Protein AF-A0A0F9DMR1-F1 (afdb_monomer)

Organism: NCBI:txid412755

Secondary structure (DSSP, 8-state):
-----HHHHHHHHHHH-PPPEEE-TTT--EEE-HHHHHHHHHHHHHHS-GGGHHHHHHHHHHHS-HHHHHHHHHIIIIIHHHHTHHHHHHTTS-HHHHHHHHHHHHHHHTT---HHHHHHHHPBPTTTSSBHHHHHHHHHHHHHHHHHHH-HHHHHHHHHTTS-SS-SSHHHHHHHHHHHHHHT----

Solvent-accessible surface area (backbone atoms only — not comparable to full-atom values): 10722 Å² total; per-residue (Å²): 129,85,80,74,54,71,68,56,52,50,52,53,52,51,73,64,64,64,81,46,80,35,55,40,76,51,79,68,45,80,40,75,33,60,64,62,40,51,50,54,43,48,52,52,58,67,68,52,53,79,90,49,41,70,60,49,52,55,49,47,65,74,76,48,58,70,68,57,53,54,46,50,55,46,34,70,74,38,44,52,62,57,64,51,43,46,60,63,52,43,69,78,48,54,74,70,54,40,50,50,51,51,50,43,54,50,34,60,56,71,65,56,90,45,74,62,52,55,54,50,53,67,36,61,29,91,88,76,71,41,39,35,55,62,51,50,19,50,48,30,44,50,53,48,51,51,50,31,57,77,31,29,66,49,36,16,50,37,39,74,73,66,76,38,95,70,70,86,40,72,64,14,49,55,44,28,58,54,51,28,62,76,72,70,50,84,84,132

Radius of gyration: 20.2 Å; Cα contacts (8 Å, |Δi|>4): 162; chains: 1; bounding box: 48×57×49 Å

Sequence (188 aa):
MPVQSPYNELMDMYFSVELEDTVDPATGERVLDWDSFFAQREAITSAIPADDKGRWDTFLLRNTASMMQVYKETSETYFRKYNGLWDKSLEAYSAEEQQLINEYLYLERTGQQLDRQIIIKETVSERDGNKLISSFRSSVAVERKALRYANPHLDAWLFYWGKTSTFVSLTGEETYRNLAKQTGRIID

Foldseek 3Di:
DPDPDVVVVLVVQLVPQDFDWAAQLQPRDIDTPPVVSVVSNVVSLVPDDPVCNVVVVVVCVVPPDPVVVVVSVLCVVAVVVLSCVLVVLLVVADPVLSVLSVVLRVCSGVVPPDVSNVVQQQDAGPPPRHRSSNSSSVSSVVVSLVVQVVDLLNQLVCVVVVVDDDHSDPSNVVNNVVVCVVVVNDDD

Mean predicted aligned error: 6.33 Å

pLDDT: mean 88.64, std 7.93, range [43.47, 96.56]

Structure (mmCIF, N/CA/C/O backbone):
data_AF-A0A0F9DMR1-F1
#
_entry.id   AF-A0A0F9DMR1-F1
#
loop_
_atom_site.group_PDB
_atom_site.id
_atom_site.type_symbol
_atom_site.label_atom_id
_atom_site.label_alt_id
_atom_site.label_comp_id
_atom_site.label_asym_id
_atom_site.label_entity_id
_atom_site.label_seq_id
_atom_site.pdbx_PDB_ins_code
_atom_site.Cartn_x
_atom_site.Cartn_y
_atom_site.Cartn_z
_atom_site.occupancy
_atom_site.B_iso_or_equiv
_atom_site.auth_seq_id
_atom_site.auth_comp_id
_atom_site.auth_asym_id
_atom_site.auth_atom_id
_atom_site.pdbx_PDB_model_num
ATOM 1 N N . MET A 1 1 ? 17.633 -37.540 -14.451 1.00 43.47 1 MET A N 1
ATOM 2 C CA . MET A 1 1 ? 17.022 -36.225 -14.738 1.00 43.47 1 MET A CA 1
ATOM 3 C C . MET A 1 1 ? 18.158 -35.260 -15.037 1.00 43.47 1 MET A C 1
ATOM 5 O O . MET A 1 1 ? 19.149 -35.346 -14.318 1.00 43.47 1 MET A O 1
ATOM 9 N N . PRO A 1 2 ? 18.106 -34.443 -16.102 1.00 49.00 2 PRO A N 1
ATOM 10 C CA . PRO A 1 2 ? 19.145 -33.446 -16.326 1.00 49.00 2 PRO A CA 1
ATOM 11 C C . PRO A 1 2 ? 19.096 -32.443 -15.171 1.00 49.00 2 PRO A C 1
ATOM 13 O O . PRO A 1 2 ? 18.025 -31.943 -14.838 1.00 49.00 2 PRO A O 1
ATOM 16 N N . VAL A 1 3 ? 20.237 -32.211 -14.526 1.00 53.72 3 VAL A N 1
ATOM 17 C CA . VAL A 1 3 ? 20.371 -31.201 -13.472 1.00 53.72 3 VAL A CA 1
ATOM 18 C C . VAL A 1 3 ? 20.181 -29.847 -14.153 1.00 53.72 3 VAL A C 1
ATOM 20 O O . VAL A 1 3 ? 21.014 -29.458 -14.974 1.00 53.72 3 VAL A O 1
ATOM 23 N N . GLN A 1 4 ? 19.059 -29.167 -13.897 1.00 63.28 4 GLN A N 1
ATOM 24 C CA . GLN A 1 4 ? 18.895 -27.784 -14.337 1.00 63.28 4 GLN A CA 1
ATOM 25 C C . GLN A 1 4 ? 20.033 -26.964 -13.720 1.00 63.28 4 GLN A C 1
ATOM 27 O O . GLN A 1 4 ? 20.360 -27.113 -12.545 1.00 63.28 4 GLN A O 1
ATOM 32 N N . SER A 1 5 ? 20.691 -26.139 -14.537 1.00 78.00 5 SER A N 1
ATOM 33 C CA . SER A 1 5 ? 21.662 -25.173 -14.021 1.00 78.00 5 SER A CA 1
ATOM 34 C C . SER A 1 5 ? 20.954 -24.280 -12.990 1.00 78.00 5 SER A C 1
ATOM 36 O O . SER A 1 5 ? 19.849 -23.828 -13.300 1.00 78.00 5 SER A O 1
ATOM 38 N N . PRO A 1 6 ? 21.568 -23.972 -11.829 1.00 79.62 6 PRO A N 1
ATOM 39 C CA . PRO A 1 6 ? 20.972 -23.100 -10.807 1.00 79.62 6 PRO A CA 1
ATOM 40 C C . PRO A 1 6 ? 20.452 -21.765 -11.362 1.00 79.62 6 PRO A C 1
ATOM 42 O O . PRO A 1 6 ? 19.466 -21.215 -10.889 1.00 79.62 6 PRO A O 1
ATOM 45 N N . TYR A 1 7 ? 21.082 -21.267 -12.427 1.00 84.06 7 TYR A N 1
ATOM 46 C CA . TYR A 1 7 ? 20.645 -20.074 -13.143 1.00 84.06 7 TYR A CA 1
ATOM 47 C C . TYR A 1 7 ? 19.264 -20.232 -13.807 1.00 84.06 7 TYR A C 1
ATOM 49 O O . TYR A 1 7 ? 18.438 -19.326 -13.729 1.00 84.06 7 TYR A O 1
ATOM 57 N N . ASN A 1 8 ? 18.995 -21.380 -14.437 1.00 84.06 8 ASN A N 1
ATOM 58 C CA . ASN A 1 8 ? 17.702 -21.653 -15.072 1.00 84.06 8 ASN A CA 1
ATOM 59 C C . ASN A 1 8 ? 16.599 -21.850 -14.024 1.00 84.06 8 ASN A C 1
ATOM 61 O O . ASN A 1 8 ? 15.478 -21.413 -14.240 1.00 84.06 8 ASN A O 1
ATOM 65 N N . GLU A 1 9 ? 16.926 -22.451 -12.879 1.00 85.94 9 GLU A N 1
ATOM 66 C CA . GLU A 1 9 ? 15.981 -22.593 -11.767 1.00 85.94 9 GLU A CA 1
ATOM 67 C C . GLU A 1 9 ? 15.551 -21.219 -11.229 1.00 85.94 9 GLU A C 1
ATOM 69 O O . GLU A 1 9 ? 14.362 -20.960 -11.074 1.00 85.94 9 GLU A O 1
ATOM 74 N N . LEU A 1 10 ? 16.492 -20.283 -11.055 1.00 87.94 10 LEU A N 1
ATOM 75 C CA . LEU A 1 10 ? 16.172 -18.912 -10.637 1.00 87.94 10 LEU A CA 1
ATOM 76 C C . LEU A 1 10 ? 15.351 -18.142 -11.689 1.00 87.94 10 LEU A C 1
ATOM 78 O O . LEU A 1 10 ? 14.507 -1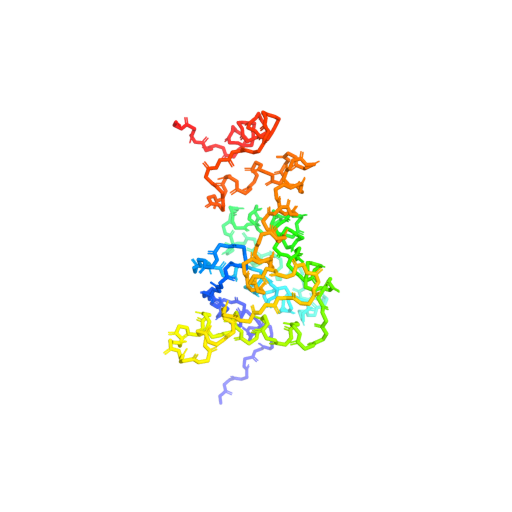7.321 -11.325 1.00 87.94 10 LEU A O 1
ATOM 82 N N . MET A 1 11 ? 15.557 -18.411 -12.984 1.00 87.44 11 MET A N 1
ATOM 83 C CA . MET A 1 11 ? 14.702 -17.872 -14.052 1.00 87.44 11 MET A CA 1
ATOM 84 C C . MET A 1 11 ? 13.269 -18.384 -13.941 1.00 87.44 11 MET A C 1
ATOM 86 O O . MET A 1 11 ? 12.333 -17.583 -13.962 1.00 87.44 11 MET A O 1
ATOM 90 N N . ASP A 1 12 ? 13.107 -19.698 -13.798 1.00 88.06 12 ASP A N 1
ATOM 91 C CA . ASP A 1 12 ? 11.800 -20.336 -13.673 1.00 88.06 12 ASP A CA 1
ATOM 92 C C . ASP A 1 12 ? 11.079 -19.815 -12.420 1.00 88.06 12 ASP A C 1
ATOM 94 O O . ASP A 1 12 ? 9.921 -19.399 -12.498 1.00 88.06 12 ASP A O 1
ATOM 98 N N . MET A 1 13 ? 11.783 -19.711 -11.287 1.00 90.31 13 MET A N 1
ATOM 99 C CA . MET A 1 13 ? 11.252 -19.121 -10.055 1.00 90.31 13 MET A CA 1
ATOM 100 C C . MET A 1 13 ? 10.779 -17.678 -10.261 1.00 90.31 13 MET A C 1
ATOM 102 O O . MET A 1 13 ? 9.698 -17.325 -9.798 1.00 90.31 13 MET A O 1
ATOM 106 N N . TYR A 1 14 ? 11.542 -16.842 -10.974 1.00 90.06 14 TYR A N 1
ATOM 107 C CA . TYR A 1 14 ? 11.197 -15.430 -11.183 1.00 90.06 14 TYR A CA 1
ATOM 108 C C . TYR A 1 14 ? 9.867 -15.244 -11.925 1.00 90.06 14 TYR A C 1
ATOM 110 O O . TYR A 1 14 ? 9.070 -14.371 -11.566 1.00 90.06 14 TYR A O 1
ATOM 118 N N . PHE A 1 15 ? 9.617 -16.061 -12.951 1.00 87.62 15 PHE A N 1
ATOM 119 C CA . PHE A 1 15 ? 8.367 -16.014 -13.716 1.00 87.62 15 PHE A CA 1
ATOM 120 C C . PHE A 1 15 ? 7.222 -16.786 -13.066 1.00 87.62 15 PHE A C 1
ATOM 122 O O . PHE A 1 15 ? 6.071 -16.509 -13.391 1.00 87.62 15 PHE A O 1
ATOM 129 N N . SER A 1 16 ? 7.529 -17.682 -12.128 1.00 91.88 16 SER A N 1
ATOM 130 C CA . SER A 1 16 ? 6.532 -18.399 -11.330 1.00 91.88 16 SER A CA 1
ATOM 131 C C . SER A 1 16 ? 5.988 -17.577 -10.160 1.00 91.88 16 SER A C 1
ATOM 133 O O . SER A 1 16 ? 5.034 -18.007 -9.524 1.00 91.88 16 SER A O 1
ATOM 135 N N . VAL A 1 17 ? 6.569 -16.408 -9.851 1.00 91.69 17 VAL A N 1
ATOM 136 C CA . VAL A 1 17 ? 5.990 -15.493 -8.856 1.00 91.69 17 VAL A CA 1
ATOM 137 C C . VAL A 1 17 ? 4.655 -14.975 -9.383 1.00 91.69 17 VAL A C 1
ATOM 139 O O . VAL A 1 17 ? 4.621 -14.217 -10.360 1.00 91.69 17 VAL A O 1
ATOM 142 N N . GLU A 1 18 ? 3.578 -15.369 -8.712 1.00 90.38 18 GLU A N 1
ATOM 143 C CA . GLU A 1 18 ? 2.218 -14.931 -9.001 1.00 90.38 18 GLU A CA 1
ATOM 144 C C . GLU A 1 18 ? 1.868 -13.671 -8.205 1.00 90.38 18 GLU A C 1
ATOM 146 O O . GLU A 1 18 ? 2.401 -13.403 -7.128 1.00 90.38 18 GLU A O 1
ATOM 151 N N . LEU A 1 19 ? 0.989 -12.855 -8.782 1.00 89.19 19 LEU A N 1
ATOM 152 C CA . LEU A 1 19 ? 0.448 -11.684 -8.113 1.00 89.19 19 LEU A CA 1
ATOM 153 C C . LEU A 1 19 ? -0.772 -12.117 -7.299 1.00 89.19 19 LEU A C 1
ATOM 155 O O . LEU A 1 19 ? -1.760 -12.575 -7.870 1.00 89.19 19 LEU A O 1
ATOM 159 N N . GLU A 1 20 ? -0.686 -11.974 -5.982 1.00 90.50 20 GLU A N 1
ATOM 160 C CA . GLU A 1 20 ? -1.733 -12.391 -5.048 1.00 90.50 20 GLU A CA 1
ATOM 161 C C . GLU A 1 20 ? -2.637 -11.220 -4.640 1.00 90.50 20 GLU A C 1
ATOM 163 O O . GLU A 1 20 ? -2.281 -10.050 -4.794 1.00 90.50 20 GLU A O 1
ATOM 168 N N . ASP A 1 21 ? -3.805 -11.536 -4.083 1.00 88.88 21 ASP A N 1
ATOM 169 C CA . ASP A 1 21 ? -4.682 -10.551 -3.454 1.00 88.88 21 ASP A CA 1
ATOM 170 C C . ASP A 1 21 ? -4.252 -10.277 -2.004 1.00 88.88 21 ASP A C 1
ATOM 172 O O . ASP A 1 21 ? -3.925 -11.179 -1.230 1.00 88.88 21 ASP A O 1
ATOM 176 N N . THR A 1 22 ? -4.368 -9.021 -1.593 1.00 89.12 22 THR A N 1
ATOM 177 C CA . THR A 1 22 ? -4.269 -8.570 -0.205 1.00 89.12 22 THR A CA 1
ATOM 178 C C . THR A 1 22 ? -5.429 -7.633 0.131 1.00 89.12 22 THR A C 1
ATOM 180 O O . THR A 1 22 ? -6.308 -7.386 -0.696 1.00 89.12 22 THR A O 1
ATOM 183 N N . VAL A 1 23 ? -5.470 -7.135 1.364 1.00 86.81 23 VAL A N 1
ATOM 184 C CA . VAL A 1 23 ? -6.486 -6.187 1.833 1.00 86.81 23 VAL A CA 1
ATOM 185 C C . VAL A 1 23 ? -5.825 -4.856 2.134 1.00 86.81 23 VAL A C 1
ATOM 187 O O . VAL A 1 23 ? -4.846 -4.797 2.876 1.00 86.81 23 VAL A O 1
ATOM 190 N N . ASP A 1 24 ? -6.373 -3.782 1.573 1.00 87.56 24 ASP A N 1
ATOM 191 C CA . ASP A 1 24 ? -5.932 -2.434 1.895 1.00 87.56 24 ASP A CA 1
ATOM 192 C C . ASP A 1 24 ? -6.323 -2.094 3.350 1.00 87.56 24 ASP A C 1
ATOM 194 O O . ASP A 1 24 ? -7.513 -2.082 3.677 1.00 87.56 24 ASP A O 1
ATOM 198 N N . PRO A 1 25 ? -5.363 -1.783 4.239 1.00 83.62 25 PRO A N 1
ATOM 199 C CA . PRO A 1 25 ? -5.646 -1.544 5.652 1.00 83.62 25 PRO A CA 1
ATOM 200 C C . PRO A 1 25 ? -6.434 -0.255 5.918 1.00 83.62 25 PRO A C 1
ATOM 202 O O . PRO A 1 25 ? -6.964 -0.102 7.012 1.00 83.62 25 PRO A O 1
ATOM 205 N N . ALA A 1 26 ? -6.523 0.677 4.963 1.00 84.75 26 ALA A N 1
ATOM 206 C CA . ALA A 1 26 ? -7.304 1.904 5.091 1.00 84.75 26 ALA A CA 1
ATOM 207 C C . ALA A 1 26 ? -8.764 1.711 4.652 1.00 84.75 26 ALA A C 1
ATOM 209 O O . ALA A 1 26 ? -9.672 2.207 5.321 1.00 84.75 26 ALA A O 1
ATOM 210 N N . THR A 1 27 ? -9.004 1.010 3.538 1.00 83.88 27 THR A N 1
ATOM 211 C CA . THR A 1 27 ? -10.355 0.863 2.956 1.00 83.88 27 THR A CA 1
ATOM 212 C C . THR A 1 27 ? -11.014 -0.479 3.277 1.00 83.88 27 THR A C 1
ATOM 214 O O . THR A 1 27 ? -12.241 -0.564 3.331 1.00 83.88 27 THR A O 1
ATOM 217 N N . GLY A 1 28 ? -10.226 -1.520 3.547 1.00 82.62 28 GLY A N 1
ATOM 218 C CA . GLY A 1 28 ? -10.691 -2.904 3.654 1.00 82.62 28 GLY A CA 1
ATOM 219 C C . GLY A 1 28 ? -10.981 -3.563 2.301 1.00 82.62 28 GLY A C 1
ATOM 220 O O . GLY A 1 28 ? -11.533 -4.660 2.264 1.00 82.62 28 GLY A O 1
ATOM 221 N N . GLU A 1 29 ? -10.652 -2.907 1.187 1.00 86.94 29 GLU A N 1
ATOM 222 C CA . GLU A 1 29 ? -10.871 -3.448 -0.154 1.00 86.94 29 GLU A CA 1
ATOM 223 C C . GLU A 1 29 ? -9.796 -4.471 -0.523 1.00 86.94 29 GLU A C 1
ATOM 225 O O . GLU A 1 29 ? -8.640 -4.364 -0.106 1.00 86.94 29 GLU A O 1
ATOM 230 N N . ARG A 1 30 ? -10.171 -5.456 -1.347 1.00 86.19 30 ARG A N 1
ATOM 231 C CA . ARG A 1 30 ? -9.204 -6.383 -1.936 1.00 86.19 30 ARG A CA 1
ATOM 232 C C . ARG A 1 30 ? -8.438 -5.693 -3.053 1.00 86.19 30 ARG A C 1
ATOM 234 O O . ARG A 1 30 ? -9.039 -5.129 -3.965 1.00 86.19 30 ARG A O 1
ATOM 241 N N . VAL A 1 31 ? -7.118 -5.765 -2.979 1.00 88.00 31 VAL A N 1
ATOM 242 C CA . VAL A 1 31 ? -6.196 -5.160 -3.941 1.00 88.00 31 VAL A CA 1
ATOM 243 C C . VAL A 1 31 ? -5.079 -6.141 -4.266 1.00 88.00 31 VAL A C 1
ATOM 245 O O . VAL A 1 31 ? -4.754 -7.002 -3.459 1.00 88.00 31 VAL A O 1
ATOM 248 N N . LEU A 1 32 ? -4.459 -5.992 -5.432 1.00 88.81 32 LEU A N 1
ATOM 249 C CA . LEU A 1 32 ? -3.313 -6.815 -5.817 1.00 88.81 32 LEU A CA 1
ATOM 250 C C . LEU A 1 32 ? -2.070 -6.445 -4.987 1.00 88.81 32 LEU A C 1
ATOM 252 O O . LEU A 1 32 ? -1.699 -5.265 -4.916 1.00 88.81 32 LEU A O 1
ATOM 256 N N . ASP A 1 33 ? -1.407 -7.446 -4.406 1.00 87.88 33 ASP A N 1
ATOM 257 C CA . ASP A 1 33 ? -0.201 -7.307 -3.585 1.00 87.88 33 ASP A CA 1
ATOM 258 C C . ASP A 1 33 ? 1.062 -7.184 -4.440 1.00 87.88 33 ASP A C 1
ATOM 260 O O . ASP A 1 33 ? 1.908 -8.076 -4.562 1.00 87.88 33 ASP A O 1
ATOM 264 N N . TRP A 1 34 ? 1.189 -6.015 -5.052 1.00 86.06 34 TRP A N 1
ATOM 265 C CA . TRP A 1 34 ? 2.364 -5.674 -5.835 1.00 86.06 34 TRP A CA 1
ATOM 266 C C . TRP A 1 34 ? 3.642 -5.591 -4.995 1.00 86.06 34 TRP A C 1
ATOM 268 O O . TRP A 1 34 ? 4.725 -5.826 -5.531 1.00 86.06 34 TRP A O 1
ATOM 278 N N . ASP A 1 35 ? 3.543 -5.265 -3.705 1.00 84.44 35 ASP A N 1
ATOM 279 C CA . ASP A 1 35 ? 4.721 -5.106 -2.856 1.00 84.44 35 ASP A CA 1
ATOM 280 C C . ASP A 1 35 ? 5.380 -6.463 -2.600 1.00 84.44 35 ASP A C 1
ATOM 282 O O . ASP A 1 35 ? 6.576 -6.611 -2.875 1.00 84.44 35 ASP A O 1
ATOM 286 N N . SER A 1 36 ? 4.603 -7.471 -2.189 1.00 87.25 36 SER A N 1
ATOM 287 C CA . SER A 1 36 ? 5.094 -8.846 -2.030 1.00 87.25 36 SER A CA 1
ATOM 288 C C . SER A 1 36 ? 5.589 -9.427 -3.354 1.00 87.25 36 SER A C 1
ATOM 290 O O . SER A 1 36 ? 6.675 -10.009 -3.402 1.00 87.25 36 SER A O 1
ATOM 292 N N . PHE A 1 37 ? 4.852 -9.210 -4.447 1.00 90.06 37 PHE A N 1
ATOM 293 C CA . PHE A 1 37 ? 5.242 -9.667 -5.782 1.00 90.06 37 PHE A CA 1
ATOM 294 C C . PHE A 1 37 ? 6.632 -9.155 -6.193 1.00 90.06 37 PHE A C 1
ATOM 296 O O . PHE A 1 37 ? 7.500 -9.931 -6.609 1.00 90.06 37 PHE A O 1
ATOM 303 N N . PHE A 1 38 ? 6.886 -7.849 -6.051 1.00 87.81 38 PHE A N 1
ATOM 304 C CA . PHE A 1 38 ? 8.194 -7.289 -6.392 1.00 87.81 38 PHE A CA 1
ATOM 305 C C . PHE A 1 38 ? 9.276 -7.658 -5.377 1.00 87.81 38 PHE A C 1
ATOM 307 O O . PHE A 1 38 ? 10.411 -7.883 -5.793 1.00 87.81 38 PHE A O 1
ATOM 314 N N . ALA A 1 39 ? 8.951 -7.765 -4.086 1.00 88.38 39 ALA A N 1
ATOM 315 C CA . ALA A 1 39 ? 9.907 -8.182 -3.062 1.00 88.38 39 ALA A CA 1
ATOM 316 C C . ALA A 1 39 ? 10.432 -9.608 -3.311 1.00 88.38 39 ALA A C 1
ATOM 318 O O . ALA A 1 39 ? 11.640 -9.838 -3.260 1.00 88.38 39 ALA A O 1
ATOM 319 N N . GLN A 1 40 ? 9.557 -10.556 -3.669 1.00 91.00 40 GLN A N 1
ATOM 320 C CA . GLN A 1 40 ? 9.960 -11.926 -4.011 1.00 91.00 40 GLN A CA 1
ATOM 321 C C . GLN A 1 40 ? 10.878 -11.957 -5.242 1.00 91.00 40 GLN A C 1
ATOM 323 O O . GLN A 1 40 ? 11.938 -12.586 -5.232 1.00 91.00 40 GLN A O 1
ATOM 328 N N . ARG A 1 41 ? 10.526 -11.209 -6.293 1.00 91.00 41 ARG A N 1
ATOM 329 C CA . ARG A 1 41 ? 11.348 -11.084 -7.509 1.00 91.00 41 ARG A CA 1
ATOM 330 C C . ARG A 1 41 ? 12.702 -10.422 -7.258 1.00 91.00 41 ARG A C 1
ATOM 332 O O . ARG A 1 41 ? 13.698 -10.781 -7.893 1.00 91.00 41 ARG A O 1
ATOM 339 N N . GLU A 1 42 ? 12.754 -9.458 -6.346 1.00 90.31 42 GLU A N 1
ATOM 340 C CA . GLU A 1 42 ? 13.982 -8.788 -5.918 1.00 90.31 42 GLU A CA 1
ATOM 341 C C . GLU A 1 42 ? 14.889 -9.732 -5.118 1.00 90.31 42 GLU A C 1
ATOM 343 O O . GLU A 1 42 ? 16.096 -9.763 -5.363 1.00 90.31 42 GLU A O 1
ATOM 348 N N . ALA A 1 43 ? 14.320 -10.569 -4.245 1.00 90.38 43 ALA A N 1
ATOM 349 C CA . ALA A 1 43 ? 15.058 -11.603 -3.521 1.00 90.38 43 ALA A CA 1
ATOM 350 C C . ALA A 1 43 ? 15.688 -12.627 -4.482 1.00 90.38 43 ALA A C 1
ATOM 352 O O . ALA A 1 43 ? 16.883 -12.909 -4.380 1.00 90.38 43 ALA A O 1
ATOM 353 N N . ILE A 1 44 ? 14.928 -13.102 -5.478 1.00 91.50 44 ILE A N 1
ATOM 354 C CA . ILE A 1 44 ? 15.437 -13.998 -6.533 1.00 91.50 44 ILE A CA 1
ATOM 355 C C . ILE A 1 44 ? 16.556 -13.315 -7.320 1.00 91.50 44 ILE A C 1
ATOM 357 O O . ILE A 1 44 ? 17.629 -13.884 -7.504 1.00 91.50 44 ILE A O 1
ATOM 361 N N . THR A 1 45 ? 16.339 -12.063 -7.732 1.00 89.69 45 THR A N 1
ATOM 362 C CA . THR A 1 45 ? 17.358 -11.283 -8.445 1.00 89.69 45 THR A CA 1
ATOM 363 C C . THR A 1 45 ? 18.624 -11.151 -7.603 1.00 89.69 45 THR A C 1
ATOM 365 O O . THR A 1 45 ? 19.722 -11.280 -8.134 1.00 89.69 45 THR A O 1
ATOM 368 N N . SER A 1 46 ? 18.502 -10.913 -6.299 1.00 89.75 46 SER A N 1
ATOM 369 C CA . SER A 1 46 ? 19.628 -10.757 -5.371 1.00 89.75 46 SER A CA 1
ATOM 370 C C . SER A 1 46 ? 20.407 -12.054 -5.146 1.00 89.75 46 SER A C 1
ATOM 372 O O . SER A 1 46 ? 21.606 -11.991 -4.896 1.00 89.75 46 SER A O 1
ATOM 374 N N . ALA A 1 47 ? 19.757 -13.209 -5.303 1.00 90.38 47 ALA A N 1
ATOM 375 C CA . ALA A 1 47 ? 20.391 -14.522 -5.223 1.00 90.38 47 ALA A CA 1
ATOM 376 C C . ALA A 1 47 ? 21.225 -14.886 -6.469 1.00 90.38 47 ALA A C 1
ATOM 378 O O . ALA A 1 47 ? 22.011 -15.831 -6.418 1.00 90.38 47 ALA A O 1
ATOM 379 N N . ILE A 1 48 ? 21.089 -14.145 -7.578 1.00 89.44 48 ILE A N 1
ATOM 380 C CA . ILE A 1 48 ? 21.888 -14.362 -8.793 1.00 89.44 48 ILE A CA 1
ATOM 381 C C . ILE A 1 48 ? 23.373 -14.065 -8.505 1.00 89.44 48 ILE A C 1
ATOM 383 O O . ILE A 1 48 ? 23.680 -12.953 -8.055 1.00 89.44 48 ILE A O 1
ATOM 387 N N . PRO A 1 49 ? 24.302 -14.996 -8.806 1.00 89.44 49 PRO A N 1
ATOM 388 C CA . PRO A 1 49 ? 25.739 -14.767 -8.663 1.00 89.44 49 PRO A CA 1
ATOM 389 C C . PRO A 1 49 ? 26.212 -13.528 -9.429 1.00 89.44 49 PRO A C 1
ATOM 391 O O . PRO A 1 49 ? 25.729 -13.247 -10.525 1.00 89.44 49 PRO A O 1
ATOM 394 N N . ALA A 1 50 ? 27.190 -12.803 -8.877 1.00 88.12 50 ALA A N 1
ATOM 395 C CA . ALA A 1 50 ? 27.705 -11.567 -9.476 1.00 88.12 50 ALA A CA 1
ATOM 396 C C . ALA A 1 50 ? 28.174 -11.760 -10.931 1.00 88.12 50 ALA A C 1
ATOM 398 O O . ALA A 1 50 ? 27.882 -10.920 -11.782 1.00 88.12 50 ALA A O 1
ATOM 399 N N . ASP A 1 51 ? 28.810 -12.896 -11.223 1.00 90.81 51 ASP A N 1
ATOM 400 C CA . ASP A 1 51 ? 29.318 -13.239 -12.557 1.00 90.81 51 ASP A CA 1
ATOM 401 C C . ASP A 1 51 ? 28.196 -13.410 -13.601 1.00 90.81 51 ASP A C 1
ATOM 403 O O . ASP A 1 51 ? 28.404 -13.161 -14.789 1.00 90.81 51 ASP A O 1
ATOM 407 N N . ASP A 1 52 ? 26.982 -13.759 -13.162 1.00 89.69 52 ASP A N 1
ATOM 408 C CA . ASP A 1 52 ? 25.814 -13.979 -14.023 1.00 89.69 52 ASP A CA 1
ATOM 409 C C . ASP A 1 52 ? 24.877 -12.758 -14.110 1.00 89.69 52 ASP A C 1
ATOM 411 O O . ASP A 1 52 ? 23.925 -12.758 -14.903 1.00 89.69 52 ASP A O 1
ATOM 415 N N . LYS A 1 53 ? 25.139 -11.683 -13.348 1.00 87.81 53 LYS A N 1
ATOM 416 C CA . LYS A 1 53 ? 24.279 -10.484 -13.296 1.00 87.81 53 LYS A CA 1
ATOM 417 C C . LYS A 1 53 ? 24.086 -9.822 -14.656 1.00 87.81 53 LYS A C 1
ATOM 419 O O . LYS A 1 53 ? 22.956 -9.537 -15.033 1.00 87.81 53 LYS A O 1
ATOM 424 N N . GLY A 1 54 ? 25.148 -9.658 -15.446 1.00 89.75 54 GLY A N 1
ATOM 425 C CA . GLY A 1 54 ? 25.029 -9.033 -16.771 1.00 89.75 54 GLY A CA 1
ATOM 426 C C . GLY A 1 54 ? 24.136 -9.828 -17.735 1.00 89.75 54 GLY A C 1
ATOM 427 O O . GLY A 1 54 ? 23.374 -9.259 -18.526 1.00 89.75 54 GLY A O 1
ATOM 428 N N . ARG A 1 55 ? 24.176 -11.164 -17.640 1.00 89.31 55 ARG A N 1
ATOM 429 C CA . ARG A 1 55 ? 23.299 -12.052 -18.414 1.00 89.31 55 ARG A CA 1
A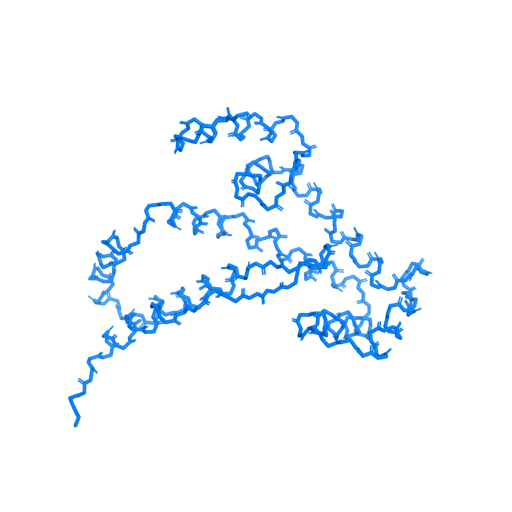TOM 430 C C . ARG A 1 55 ? 21.854 -11.953 -17.925 1.00 89.31 55 ARG A C 1
ATOM 432 O O . ARG A 1 55 ? 20.940 -11.907 -18.746 1.00 89.31 55 ARG A O 1
ATOM 439 N N . TRP A 1 56 ? 21.658 -11.896 -16.609 1.00 90.31 56 TRP A N 1
ATOM 440 C CA . TRP A 1 56 ? 20.355 -11.696 -15.975 1.00 90.31 56 TRP A CA 1
ATOM 441 C C . TRP A 1 56 ? 19.699 -10.368 -16.370 1.00 90.31 56 TRP A C 1
ATOM 443 O O . TRP A 1 56 ? 18.548 -10.366 -16.796 1.00 90.31 56 TRP A O 1
ATOM 453 N N . ASP A 1 57 ? 20.435 -9.259 -16.337 1.00 88.25 57 ASP A N 1
ATOM 454 C CA . ASP A 1 57 ? 19.906 -7.940 -16.704 1.00 88.25 57 ASP A CA 1
ATOM 455 C C . ASP A 1 57 ? 19.488 -7.894 -18.178 1.00 88.25 57 ASP A C 1
ATOM 457 O O . ASP A 1 57 ? 18.413 -7.399 -18.521 1.00 88.25 57 ASP A O 1
ATOM 461 N N . THR A 1 58 ? 20.292 -8.500 -19.059 1.00 88.75 58 THR A N 1
ATOM 462 C CA . THR A 1 58 ? 19.946 -8.649 -20.482 1.00 88.75 58 THR A CA 1
ATOM 463 C C . THR A 1 58 ? 18.674 -9.475 -20.664 1.00 88.75 58 THR A C 1
ATOM 465 O O . THR A 1 58 ? 17.844 -9.177 -21.527 1.00 88.75 58 THR A O 1
ATOM 468 N N . PHE A 1 59 ? 18.515 -10.530 -19.869 1.00 87.25 59 PHE A N 1
ATOM 469 C CA . PHE A 1 59 ? 17.323 -11.362 -19.885 1.00 87.25 59 PHE A CA 1
ATOM 470 C C . PHE A 1 59 ? 16.087 -10.595 -19.402 1.00 87.25 59 PHE A C 1
ATOM 472 O O . PHE A 1 59 ? 15.066 -10.620 -20.091 1.00 87.25 59 PHE A O 1
ATOM 479 N N . LEU A 1 60 ? 16.176 -9.863 -18.290 1.00 87.44 60 LEU A N 1
ATOM 480 C CA . LEU A 1 60 ? 15.073 -9.042 -17.793 1.00 87.44 60 LEU A CA 1
ATOM 481 C C . LEU A 1 60 ? 14.674 -7.962 -18.799 1.00 87.44 60 LEU A C 1
ATOM 483 O O . LEU A 1 60 ? 13.486 -7.825 -19.083 1.00 87.44 60 LEU A O 1
ATOM 487 N N . LEU A 1 61 ? 15.640 -7.256 -19.392 1.00 83.81 61 LEU A N 1
ATOM 488 C CA . LEU A 1 61 ? 15.382 -6.206 -20.382 1.00 83.81 61 LEU A CA 1
ATOM 489 C C . LEU A 1 61 ? 14.615 -6.731 -21.606 1.00 83.81 61 LEU A C 1
ATOM 491 O O 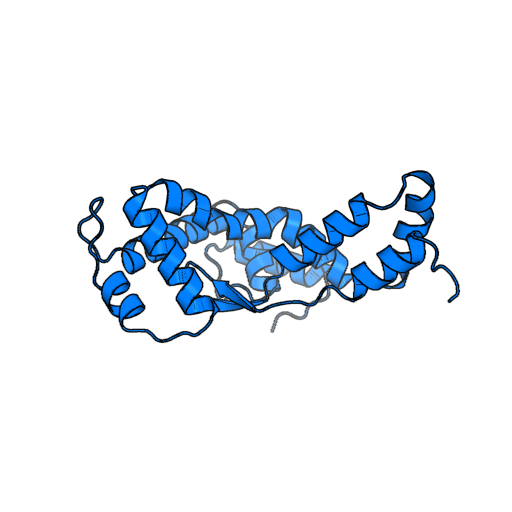. LEU A 1 61 ? 13.767 -6.034 -22.153 1.00 83.81 61 LEU A O 1
ATOM 495 N N . ARG A 1 62 ? 14.899 -7.965 -22.040 1.00 85.75 62 ARG A N 1
ATOM 496 C CA . ARG A 1 62 ? 14.225 -8.590 -23.191 1.00 85.75 62 ARG A CA 1
ATOM 497 C C . ARG A 1 62 ? 12.816 -9.083 -22.878 1.00 85.75 62 ARG A C 1
ATOM 499 O O . ARG A 1 62 ? 11.990 -9.128 -23.783 1.00 85.75 62 ARG A O 1
ATOM 506 N N . ASN A 1 63 ? 12.564 -9.489 -21.635 1.00 83.19 63 ASN A N 1
ATOM 507 C CA . ASN A 1 63 ? 11.336 -10.190 -21.250 1.00 83.19 63 ASN A CA 1
ATOM 508 C C . ASN A 1 63 ? 10.397 -9.351 -20.368 1.00 83.19 63 ASN A C 1
ATOM 510 O O . ASN A 1 63 ? 9.307 -9.806 -20.030 1.00 83.19 63 ASN A O 1
ATOM 514 N N . THR A 1 64 ? 10.788 -8.127 -20.003 1.00 82.25 64 THR A N 1
ATOM 515 C CA . THR A 1 64 ? 9.985 -7.223 -19.172 1.00 82.25 64 THR A CA 1
ATOM 516 C C . THR A 1 64 ? 9.472 -6.061 -20.010 1.00 82.25 64 THR A C 1
ATOM 518 O O . THR A 1 64 ? 10.243 -5.359 -20.659 1.00 82.25 64 THR A O 1
ATOM 521 N N . ALA A 1 65 ? 8.160 -5.822 -19.980 1.00 83.06 65 ALA A N 1
ATOM 522 C CA . ALA A 1 65 ? 7.577 -4.654 -20.630 1.00 83.06 65 ALA A CA 1
ATOM 523 C C . ALA A 1 65 ? 8.096 -3.357 -19.983 1.00 83.06 65 ALA A C 1
ATOM 525 O O . ALA A 1 65 ? 8.159 -3.260 -18.759 1.00 83.06 65 ALA A O 1
ATOM 526 N N . SER A 1 66 ? 8.383 -2.319 -20.775 1.00 81.25 66 SER A N 1
ATOM 527 C CA . SER A 1 66 ? 8.890 -1.038 -20.251 1.00 81.25 66 SER A CA 1
ATOM 528 C C . SER A 1 66 ? 7.971 -0.423 -19.187 1.00 81.25 66 SER A C 1
ATOM 530 O O . SER A 1 66 ? 8.442 0.124 -18.196 1.00 81.25 66 SER A O 1
ATOM 532 N N . MET A 1 67 ? 6.652 -0.587 -19.327 1.00 83.06 67 MET A N 1
ATOM 533 C CA . MET A 1 67 ? 5.688 -0.128 -18.320 1.00 83.06 67 MET A CA 1
ATOM 534 C C . MET A 1 67 ? 5.802 -0.863 -16.980 1.00 83.06 67 MET A C 1
ATOM 536 O O . MET A 1 67 ? 5.558 -0.259 -15.940 1.00 83.06 67 MET A O 1
ATOM 540 N N . MET A 1 68 ? 6.213 -2.134 -16.978 1.00 83.38 68 MET A N 1
ATOM 541 C CA . MET A 1 68 ? 6.480 -2.872 -15.739 1.00 83.38 68 MET A CA 1
ATOM 542 C C . MET A 1 68 ? 7.722 -2.341 -15.028 1.00 83.38 68 MET A C 1
ATOM 544 O O . MET A 1 68 ? 7.750 -2.316 -13.801 1.00 83.38 68 MET A O 1
ATOM 548 N N . GLN A 1 69 ? 8.725 -1.877 -15.776 1.00 83.88 69 GLN A N 1
ATOM 549 C CA . GLN A 1 69 ? 9.892 -1.224 -15.191 1.00 83.88 69 GLN A CA 1
ATOM 550 C C . GLN A 1 69 ? 9.509 0.107 -14.532 1.00 83.88 69 GLN A C 1
ATOM 552 O O . GLN A 1 69 ? 9.848 0.323 -13.372 1.00 83.88 69 GLN A O 1
ATOM 557 N N . VAL A 1 70 ? 8.719 0.943 -15.217 1.00 87.31 70 VAL A N 1
ATOM 558 C CA . VAL A 1 70 ? 8.195 2.193 -14.636 1.00 87.31 70 VAL A CA 1
ATOM 559 C C . VAL A 1 70 ? 7.370 1.907 -13.382 1.00 87.31 70 VAL A C 1
ATOM 561 O O . VAL A 1 70 ? 7.528 2.591 -12.371 1.00 87.31 70 VAL A O 1
ATOM 564 N N . TYR A 1 71 ? 6.510 0.883 -13.415 1.00 87.12 71 TYR A N 1
ATOM 565 C CA . TYR A 1 71 ? 5.746 0.478 -12.237 1.00 87.12 71 TYR A CA 1
ATOM 566 C C . TYR A 1 71 ? 6.673 0.060 -11.094 1.00 87.12 71 TYR A C 1
ATOM 568 O O . TYR A 1 71 ? 6.492 0.533 -9.977 1.00 87.12 71 TYR A O 1
ATOM 576 N N . LYS A 1 72 ? 7.674 -0.789 -11.358 1.00 86.19 72 LYS A N 1
ATOM 577 C CA . LYS A 1 72 ? 8.638 -1.249 -10.350 1.00 86.19 72 LYS A CA 1
ATOM 578 C C . LYS A 1 72 ? 9.354 -0.068 -9.689 1.00 86.19 72 LYS A C 1
ATOM 580 O O . LYS A 1 72 ? 9.314 0.053 -8.468 1.00 86.19 72 LYS A O 1
ATOM 585 N N . GLU A 1 73 ? 9.930 0.826 -10.490 1.00 88.62 73 GLU A N 1
ATOM 586 C CA . GLU A 1 73 ? 10.630 2.026 -10.010 1.00 88.62 73 GLU A CA 1
ATOM 587 C C . GLU A 1 73 ? 9.695 2.928 -9.187 1.00 88.62 73 GLU A C 1
ATOM 589 O O . GLU A 1 73 ? 10.060 3.417 -8.115 1.00 88.62 73 GLU A O 1
ATOM 594 N N . THR A 1 74 ? 8.449 3.098 -9.642 1.00 90.00 74 THR A N 1
ATOM 595 C CA . THR A 1 74 ? 7.412 3.838 -8.907 1.00 90.00 74 THR A CA 1
ATOM 596 C C . THR A 1 74 ? 7.069 3.154 -7.583 1.00 90.00 74 THR A C 1
ATOM 598 O O . THR A 1 74 ? 6.925 3.821 -6.557 1.00 90.00 74 THR A O 1
ATOM 601 N N . SER A 1 75 ? 6.962 1.825 -7.580 1.00 88.69 75 SER A N 1
ATOM 602 C CA . SER A 1 75 ? 6.625 1.041 -6.396 1.00 88.69 75 SER A CA 1
ATOM 603 C C . SER A 1 75 ? 7.707 1.169 -5.329 1.00 88.69 75 SER A C 1
ATOM 605 O O . SER A 1 75 ? 7.403 1.468 -4.176 1.00 88.69 75 SER A O 1
ATOM 607 N N . GLU A 1 76 ? 8.972 1.021 -5.722 1.00 87.81 76 GLU A N 1
ATOM 608 C CA . GLU A 1 76 ? 10.139 1.158 -4.845 1.00 87.81 76 GLU A CA 1
ATOM 609 C C . GLU A 1 76 ? 10.290 2.585 -4.300 1.00 87.81 76 GLU A C 1
ATOM 611 O O . GLU A 1 76 ? 10.544 2.781 -3.109 1.00 87.81 76 GLU A O 1
ATOM 616 N N . THR A 1 77 ? 10.092 3.591 -5.156 1.00 90.69 77 THR A N 1
ATOM 617 C CA . THR A 1 77 ? 10.283 5.001 -4.787 1.00 90.69 77 THR A CA 1
ATOM 618 C C . THR A 1 77 ? 9.152 5.526 -3.904 1.00 90.69 77 THR A C 1
ATOM 620 O O . THR A 1 77 ? 9.400 6.255 -2.935 1.00 90.69 77 THR A O 1
ATOM 623 N N . TYR A 1 78 ? 7.909 5.168 -4.237 1.00 92.00 78 TYR A N 1
ATOM 624 C CA . TYR A 1 78 ? 6.706 5.804 -3.706 1.00 92.00 78 TYR A CA 1
ATOM 625 C C . TYR A 1 78 ? 5.765 4.821 -2.999 1.00 92.00 78 TYR A C 1
ATOM 627 O O . TYR A 1 78 ? 5.397 5.067 -1.848 1.00 92.00 78 TYR A O 1
ATOM 635 N N . PHE A 1 79 ? 5.363 3.722 -3.650 1.00 90.75 79 PHE A N 1
ATOM 636 C CA . PHE A 1 79 ? 4.257 2.897 -3.141 1.00 90.75 79 PHE A CA 1
ATOM 637 C C . PHE A 1 79 ? 4.604 2.096 -1.896 1.00 90.75 79 PHE A C 1
ATOM 639 O O . PHE A 1 79 ? 3.816 2.137 -0.962 1.00 90.75 79 PHE A O 1
ATOM 646 N N . ARG A 1 80 ? 5.782 1.467 -1.810 1.00 87.31 80 ARG A N 1
ATOM 647 C CA . ARG A 1 80 ? 6.182 0.694 -0.619 1.00 87.31 80 ARG A CA 1
ATOM 648 C C . ARG A 1 80 ? 6.103 1.541 0.655 1.00 87.31 80 ARG A C 1
ATOM 650 O O . ARG A 1 80 ? 5.548 1.114 1.661 1.00 87.31 80 ARG A O 1
ATOM 657 N N . LYS A 1 81 ? 6.591 2.788 0.596 1.00 88.31 81 LYS A N 1
ATOM 658 C CA . LYS A 1 81 ? 6.526 3.737 1.724 1.00 88.31 81 LYS A CA 1
ATOM 659 C C . LYS A 1 81 ? 5.094 4.151 2.049 1.00 88.31 81 LYS A C 1
ATOM 661 O O . LYS A 1 81 ? 4.748 4.266 3.216 1.00 88.31 81 LYS A O 1
ATOM 666 N N . TYR A 1 82 ? 4.279 4.400 1.026 1.00 91.19 82 TYR A N 1
ATOM 667 C CA . TYR A 1 82 ? 2.873 4.768 1.192 1.00 91.19 82 TYR A CA 1
ATOM 668 C C . TYR A 1 82 ? 2.038 3.625 1.783 1.00 91.19 82 TYR A C 1
ATOM 670 O O . TYR A 1 82 ? 1.225 3.845 2.682 1.00 91.19 82 TYR A O 1
ATOM 678 N N . ASN A 1 83 ? 2.260 2.406 1.296 1.00 87.50 83 ASN A N 1
ATOM 679 C CA . ASN A 1 83 ? 1.575 1.210 1.746 1.00 87.50 83 ASN A CA 1
ATOM 680 C C . ASN A 1 83 ? 1.990 0.872 3.173 1.00 87.50 83 ASN A C 1
ATOM 682 O O . ASN A 1 83 ? 1.091 0.693 3.983 1.00 87.50 83 ASN A O 1
ATOM 686 N N . GLY A 1 84 ? 3.292 0.927 3.492 1.00 87.56 84 GLY A N 1
ATOM 687 C CA . GLY A 1 84 ? 3.879 0.678 4.817 1.00 87.56 84 GLY A CA 1
ATOM 688 C C . GLY A 1 84 ? 3.557 1.706 5.910 1.00 87.56 84 GLY A C 1
ATOM 689 O O . GLY A 1 84 ? 3.967 1.528 7.051 1.00 87.56 84 GLY A O 1
ATOM 690 N N . LEU A 1 85 ? 2.799 2.773 5.621 1.00 89.56 85 LEU A N 1
ATOM 691 C CA . LEU A 1 85 ? 2.348 3.712 6.664 1.00 89.56 85 LEU A CA 1
ATOM 692 C C . LEU A 1 85 ? 1.470 3.045 7.729 1.00 89.56 85 LEU A C 1
ATOM 694 O O . LEU A 1 85 ? 1.401 3.529 8.854 1.00 89.56 85 LEU A O 1
ATOM 698 N N . TRP A 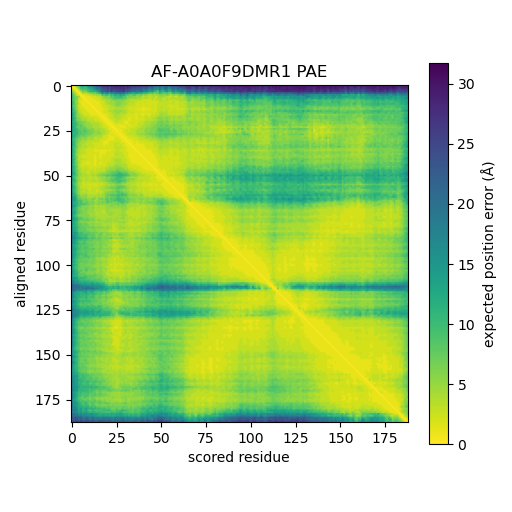1 86 ? 0.804 1.942 7.388 1.00 90.06 86 TRP A N 1
ATOM 699 C CA . TRP A 1 86 ? -0.033 1.222 8.342 1.00 90.06 86 TRP A CA 1
ATOM 700 C C . TRP A 1 86 ? 0.766 0.657 9.523 1.00 90.06 86 TRP A C 1
ATOM 702 O O . TRP A 1 86 ? 0.271 0.740 10.641 1.00 90.06 86 TRP A O 1
ATOM 712 N N . ASP A 1 87 ? 1.999 0.179 9.302 1.00 90.12 87 ASP A N 1
ATOM 713 C CA . ASP A 1 87 ? 2.886 -0.314 10.365 1.00 90.12 87 ASP A CA 1
ATOM 714 C C . ASP A 1 87 ? 3.154 0.795 11.388 1.00 90.12 87 ASP A C 1
ATOM 716 O O . ASP A 1 87 ? 3.040 0.605 12.595 1.00 90.12 87 ASP A O 1
ATOM 720 N N . LYS A 1 88 ? 3.396 2.012 10.894 1.00 90.31 88 LYS A N 1
ATOM 721 C CA . LYS A 1 88 ? 3.591 3.190 11.740 1.00 90.31 88 LYS A CA 1
ATOM 722 C C . LYS A 1 88 ? 2.323 3.579 12.503 1.00 90.31 88 LYS A C 1
ATOM 724 O O . LYS A 1 88 ? 2.397 3.938 13.675 1.00 90.31 88 LYS A O 1
ATOM 729 N N . SER A 1 89 ? 1.153 3.520 11.864 1.00 91.75 89 SER A N 1
ATOM 730 C CA . SER A 1 89 ? -0.114 3.755 12.566 1.00 91.75 89 SER A CA 1
ATOM 731 C C . SER A 1 89 ? -0.382 2.679 13.625 1.00 91.75 89 SER A C 1
ATOM 733 O O . SER A 1 89 ? -0.956 2.989 14.667 1.00 91.75 89 SER A O 1
ATOM 735 N N . LEU A 1 90 ? 0.041 1.436 13.378 1.00 93.38 90 LEU A N 1
ATOM 736 C CA . LEU A 1 90 ? -0.116 0.298 14.282 1.00 93.38 90 LEU A CA 1
ATOM 737 C C . LEU A 1 90 ? 0.732 0.453 15.555 1.00 93.38 90 LEU A C 1
ATOM 739 O O . LEU A 1 90 ? 0.242 0.156 16.642 1.00 93.38 90 LEU A O 1
ATOM 743 N N . GLU A 1 91 ? 1.946 1.003 15.450 1.00 93.75 91 GLU A N 1
ATOM 744 C CA . GLU A 1 91 ? 2.832 1.295 16.594 1.00 93.75 91 GLU A CA 1
ATOM 745 C C . GLU A 1 91 ? 2.195 2.211 17.655 1.00 93.75 91 GLU A C 1
ATOM 747 O O . GLU A 1 91 ? 2.630 2.229 18.806 1.00 93.75 91 GLU A O 1
ATOM 752 N N . ALA A 1 92 ? 1.160 2.974 17.293 1.00 92.50 92 ALA A N 1
ATOM 753 C CA . ALA A 1 92 ? 0.458 3.866 18.210 1.00 92.50 92 ALA A CA 1
ATOM 754 C C . ALA A 1 92 ? -0.599 3.168 19.095 1.00 92.50 92 ALA A C 1
ATOM 756 O O . ALA A 1 92 ? -1.247 3.848 19.895 1.00 92.50 92 ALA A O 1
ATOM 757 N N . TYR A 1 93 ? -0.797 1.856 18.936 1.00 95.00 93 TYR A N 1
ATOM 758 C CA . TYR A 1 93 ? -1.734 1.022 19.702 1.00 95.00 93 TYR A CA 1
ATOM 759 C C . TYR A 1 93 ? -0.990 0.113 20.693 1.00 95.00 93 TYR A C 1
ATOM 761 O O . TYR A 1 93 ? 0.202 -0.156 20.515 1.00 95.00 93 TYR A O 1
ATOM 769 N N . SER A 1 94 ? -1.673 -0.375 21.735 1.00 95.94 94 SER A N 1
ATOM 770 C CA . SER A 1 94 ? -1.088 -1.339 22.685 1.00 95.94 94 SER A CA 1
ATOM 771 C C . SER A 1 94 ? -0.776 -2.684 22.017 1.00 95.94 94 SER A C 1
ATOM 773 O O . SER A 1 94 ? -1.325 -3.001 20.965 1.00 95.94 94 SER A O 1
ATOM 775 N N . ALA A 1 95 ? 0.092 -3.511 22.607 1.00 95.94 95 ALA A N 1
ATOM 776 C CA . ALA A 1 95 ? 0.452 -4.808 22.020 1.00 95.94 95 ALA A CA 1
ATOM 777 C C . ALA A 1 95 ? -0.777 -5.721 21.829 1.00 95.94 95 ALA A C 1
ATOM 779 O O . ALA A 1 95 ? -0.897 -6.418 20.820 1.00 95.94 95 ALA A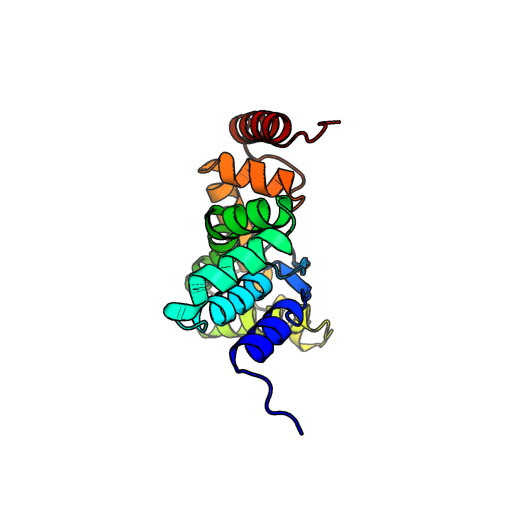 O 1
ATOM 780 N N . GLU A 1 96 ? -1.716 -5.670 22.773 1.00 95.31 96 GLU A N 1
ATOM 781 C CA . GLU A 1 96 ? -2.986 -6.387 22.728 1.00 95.31 96 GLU A CA 1
ATOM 782 C C . GLU A 1 96 ? -3.877 -5.879 21.584 1.00 95.31 96 GLU A C 1
ATOM 784 O O . GLU A 1 96 ? -4.414 -6.671 20.807 1.00 95.31 96 GLU A O 1
ATOM 789 N N . GLU A 1 97 ? -4.000 -4.559 21.430 1.00 96.12 97 GLU A N 1
ATOM 790 C CA . GLU A 1 97 ? -4.739 -3.937 20.328 1.00 96.12 97 GLU A CA 1
ATOM 791 C C . GLU A 1 97 ? -4.104 -4.255 18.968 1.00 96.12 97 GLU A C 1
ATOM 793 O O . GLU A 1 97 ? -4.815 -4.593 18.019 1.00 96.12 97 GLU A O 1
ATOM 798 N N . GLN A 1 98 ? -2.772 -4.213 18.872 1.00 96.25 98 GLN A N 1
ATOM 799 C CA . GLN A 1 98 ? -2.039 -4.564 17.658 1.00 96.25 98 GLN A CA 1
ATOM 800 C C . GLN A 1 98 ? -2.311 -6.012 17.245 1.00 96.25 98 GLN A C 1
ATOM 802 O O . GLN A 1 98 ? -2.525 -6.294 16.064 1.00 96.25 98 GLN A O 1
ATOM 807 N N . GLN A 1 99 ? -2.349 -6.938 18.207 1.00 96.00 99 GLN A N 1
ATOM 808 C CA . GLN A 1 99 ? -2.683 -8.334 17.940 1.00 96.00 99 GLN A CA 1
ATOM 809 C C . GLN A 1 99 ? -4.107 -8.476 17.385 1.00 96.00 99 GLN A C 1
ATOM 811 O O . GLN A 1 99 ? -4.301 -9.196 16.405 1.00 96.00 99 GLN A O 1
ATOM 816 N N . LEU A 1 100 ? -5.085 -7.767 17.957 1.00 95.88 100 LEU A N 1
ATOM 817 C CA . LEU A 1 100 ? -6.472 -7.785 17.480 1.00 95.88 100 LEU A CA 1
ATOM 818 C C . LEU A 1 100 ? -6.613 -7.174 16.079 1.00 95.88 100 LEU A C 1
ATOM 820 O O . LEU A 1 100 ? -7.330 -7.725 15.244 1.00 95.88 100 LEU A O 1
ATOM 824 N N . ILE A 1 101 ? -5.915 -6.070 15.797 1.00 95.38 101 ILE A N 1
ATOM 825 C CA . ILE A 1 101 ? -5.894 -5.449 14.465 1.00 95.38 101 ILE A CA 1
ATOM 826 C C . ILE A 1 101 ? -5.306 -6.426 13.438 1.00 95.38 101 ILE A C 1
ATOM 828 O O . ILE A 1 101 ? -5.922 -6.667 12.400 1.00 95.38 101 ILE A O 1
ATOM 832 N N . ASN A 1 102 ? -4.160 -7.041 13.739 1.00 94.12 102 ASN A N 1
ATOM 833 C CA . ASN A 1 102 ? -3.523 -8.018 12.854 1.00 94.12 102 ASN A CA 1
ATOM 834 C C . ASN A 1 102 ? -4.400 -9.258 12.624 1.00 94.12 102 ASN A C 1
ATOM 836 O O . ASN A 1 102 ? -4.524 -9.725 11.490 1.00 94.12 102 ASN A O 1
ATOM 840 N N . GLU A 1 103 ? -5.045 -9.770 13.677 1.00 94.00 103 GLU A N 1
ATOM 841 C CA . GLU A 1 103 ? -6.011 -10.869 13.581 1.00 94.00 103 GLU A CA 1
ATOM 842 C C . GLU A 1 103 ? -7.169 -10.488 12.649 1.00 94.00 103 GLU A C 1
ATOM 844 O O . GLU A 1 103 ? -7.516 -11.239 11.738 1.00 94.00 103 GLU A O 1
ATOM 849 N N . TYR A 1 104 ? -7.729 -9.291 12.819 1.00 93.44 104 TYR A N 1
ATOM 850 C CA . TYR A 1 104 ? -8.822 -8.799 11.990 1.00 93.44 104 TYR A CA 1
ATOM 851 C C . TYR A 1 104 ? -8.438 -8.685 10.507 1.00 93.44 104 TYR A C 1
ATOM 853 O O . TYR A 1 104 ? -9.158 -9.197 9.647 1.00 93.44 104 TYR A O 1
ATOM 861 N N . LEU A 1 105 ? -7.289 -8.072 10.200 1.00 90.19 105 LEU A N 1
ATOM 862 C CA . LEU A 1 105 ? -6.797 -7.924 8.825 1.00 90.19 105 LEU A CA 1
ATOM 863 C C . LEU A 1 105 ? -6.531 -9.287 8.168 1.00 90.19 105 LEU A C 1
ATOM 865 O O . LEU A 1 105 ? -6.862 -9.496 6.998 1.00 90.19 105 LEU A O 1
ATOM 869 N N . TYR A 1 106 ? -5.993 -10.248 8.924 1.00 90.12 106 TYR A N 1
ATOM 870 C CA . TYR A 1 106 ? -5.812 -11.620 8.450 1.00 90.12 106 TYR A CA 1
ATOM 871 C C . TYR A 1 106 ? -7.148 -12.292 8.095 1.00 90.12 106 TYR A C 1
ATOM 873 O O . TYR A 1 106 ? -7.273 -12.925 7.038 1.00 90.12 106 TYR A O 1
ATOM 881 N N . LEU A 1 107 ? -8.160 -12.143 8.954 1.00 90.06 107 LEU A N 1
ATOM 882 C CA . LEU A 1 107 ? -9.491 -12.705 8.727 1.00 90.06 107 LEU A CA 1
ATOM 883 C C . LEU A 1 107 ? -10.182 -12.063 7.510 1.00 90.06 107 LEU A C 1
ATOM 885 O O . LEU A 1 107 ? -10.825 -12.771 6.735 1.00 90.06 107 LEU A O 1
ATOM 889 N N . GLU A 1 108 ? -10.033 -10.751 7.298 1.00 87.56 108 GLU A N 1
ATOM 890 C CA . GLU A 1 108 ? -10.545 -10.080 6.092 1.00 87.56 108 GLU A CA 1
ATOM 891 C C . GLU A 1 108 ? -9.862 -10.591 4.823 1.00 87.56 108 GLU A C 1
ATOM 893 O O . GLU A 1 108 ? -10.538 -10.924 3.842 1.00 87.56 108 GLU A O 1
ATOM 898 N N . ARG A 1 109 ? -8.531 -10.722 4.852 1.00 84.81 109 ARG A N 1
ATOM 899 C CA . ARG A 1 109 ? -7.750 -11.212 3.710 1.00 84.81 109 ARG A CA 1
ATOM 900 C C . ARG A 1 109 ? -8.165 -12.616 3.300 1.00 84.81 109 ARG A C 1
ATOM 902 O O . ARG A 1 109 ? -8.387 -12.883 2.122 1.00 84.81 109 ARG A O 1
ATOM 909 N N . THR A 1 110 ? -8.344 -13.498 4.275 1.00 85.81 110 THR A N 1
ATOM 910 C CA . THR A 1 110 ? -8.784 -14.879 4.028 1.00 85.81 110 THR A CA 1
ATOM 911 C C . THR A 1 110 ? -10.274 -14.990 3.691 1.00 85.81 110 THR A C 1
ATOM 913 O O . THR A 1 110 ? -10.733 -16.063 3.307 1.00 85.81 110 THR A O 1
ATOM 916 N N . GLY A 1 111 ? -11.041 -13.895 3.785 1.00 80.06 111 GLY A N 1
ATOM 917 C CA . GLY A 1 111 ? -12.482 -13.881 3.518 1.00 80.06 111 GLY A CA 1
ATOM 918 C C . GLY A 1 111 ? -13.304 -14.681 4.532 1.00 80.06 111 GLY A C 1
ATOM 919 O O . GLY A 1 111 ? -14.459 -15.007 4.262 1.00 80.06 111 GLY A O 1
ATOM 920 N N . GLN A 1 112 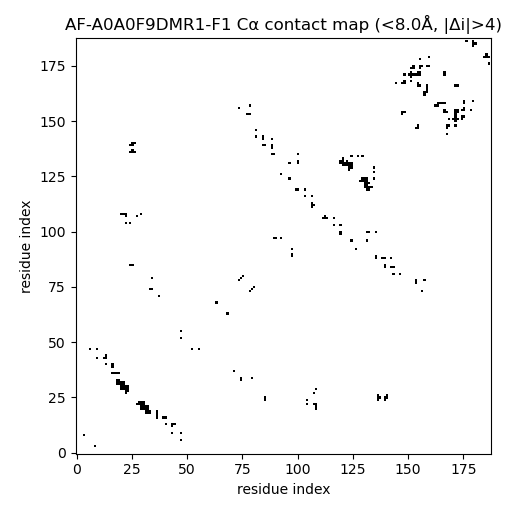? -12.726 -15.016 5.686 1.00 80.00 112 GLN A N 1
ATOM 921 C CA . GLN A 1 112 ? -13.399 -15.791 6.720 1.00 80.00 112 GLN A CA 1
ATOM 922 C C . GLN A 1 112 ? -14.364 -14.894 7.497 1.00 80.00 112 GLN A C 1
ATOM 924 O O . GLN A 1 112 ? -13.943 -14.099 8.332 1.00 80.00 112 GLN A O 1
ATOM 929 N N . GLN A 1 113 ? -15.669 -15.027 7.262 1.00 69.00 113 GLN A N 1
ATOM 930 C CA . GLN A 1 113 ? -16.677 -14.338 8.071 1.00 69.00 113 GLN A CA 1
ATOM 931 C C . GLN A 1 113 ? -16.953 -15.127 9.352 1.00 69.00 113 GLN A C 1
ATOM 933 O O . GLN A 1 113 ? -17.813 -16.003 9.386 1.00 69.00 113 GLN A O 1
ATOM 938 N N . LEU A 1 114 ? -16.179 -14.835 10.396 1.00 81.00 114 LEU A N 1
ATOM 939 C CA . LEU A 1 114 ? -16.315 -15.456 11.713 1.00 81.00 114 LEU A CA 1
ATOM 940 C C . LEU A 1 114 ? -16.932 -14.474 12.709 1.00 81.00 114 LEU A C 1
ATOM 942 O O . LEU A 1 114 ? -16.639 -13.278 12.659 1.00 81.00 114 LEU A O 1
ATOM 946 N N . ASP A 1 115 ? -17.662 -14.995 13.699 1.00 87.44 115 ASP A N 1
ATOM 947 C CA . ASP A 1 115 ? -18.133 -14.230 14.869 1.00 87.44 115 ASP A CA 1
ATOM 948 C C . ASP A 1 115 ? -16.993 -13.443 15.533 1.00 87.44 115 ASP A C 1
ATOM 950 O O . ASP A 1 115 ? -17.178 -12.344 16.057 1.00 87.44 115 ASP A O 1
ATOM 954 N N . ARG A 1 116 ? -15.769 -13.972 15.433 1.00 90.62 116 ARG A N 1
ATOM 955 C CA . ARG A 1 116 ? -14.547 -13.324 15.897 1.00 90.62 116 ARG A CA 1
ATOM 956 C C . ARG A 1 116 ? -14.302 -11.953 15.259 1.00 90.62 116 ARG A C 1
ATOM 958 O O . ARG A 1 116 ? -13.918 -11.035 15.976 1.00 90.62 116 ARG A O 1
ATOM 965 N N . GLN A 1 117 ? -14.571 -11.772 13.963 1.00 89.00 117 GLN A N 1
ATOM 966 C CA . GLN A 1 117 ? -14.444 -10.458 13.319 1.00 89.00 117 GLN A CA 1
ATOM 967 C C . GLN A 1 117 ? -15.422 -9.441 13.913 1.00 89.00 117 GLN A C 1
ATOM 969 O O . GLN A 1 117 ? -15.067 -8.276 14.079 1.00 89.00 117 GLN A O 1
ATOM 974 N N . ILE A 1 118 ? -16.646 -9.874 14.230 1.00 89.62 118 ILE A N 1
ATOM 975 C CA . ILE A 1 118 ? -17.668 -9.015 14.839 1.00 89.62 118 ILE A CA 1
ATOM 976 C C . ILE A 1 118 ? -17.201 -8.588 16.230 1.00 89.62 118 ILE A C 1
ATOM 978 O O . ILE A 1 118 ? -17.225 -7.402 16.541 1.00 89.62 118 ILE A O 1
ATOM 982 N N . ILE A 1 119 ? -16.689 -9.529 17.028 1.00 91.69 119 ILE A N 1
ATOM 983 C CA . ILE A 1 119 ? -16.140 -9.235 18.359 1.00 91.69 119 ILE A CA 1
ATOM 984 C C . ILE A 1 119 ? -15.028 -8.183 18.269 1.00 91.69 119 ILE A C 1
ATOM 986 O O . ILE A 1 119 ? -15.074 -7.200 19.003 1.00 91.69 119 ILE A O 1
ATOM 990 N N . ILE A 1 120 ? -14.073 -8.346 17.346 1.00 93.38 120 ILE A N 1
ATOM 991 C CA . ILE A 1 120 ? -12.959 -7.398 17.190 1.00 93.38 120 ILE A CA 1
ATOM 992 C C . ILE A 1 120 ? -13.446 -6.021 16.705 1.00 93.38 120 ILE A C 1
ATOM 994 O O . ILE A 1 120 ? -12.971 -4.994 17.188 1.00 93.38 120 ILE A O 1
ATOM 998 N N . LYS A 1 121 ? -14.418 -5.966 15.781 1.00 90.81 121 LYS A N 1
ATOM 999 C CA . LYS A 1 121 ? -15.035 -4.698 15.339 1.00 90.81 121 LYS A CA 1
ATOM 1000 C C . LYS A 1 121 ? -15.711 -3.952 16.484 1.00 90.81 121 LYS A C 1
ATOM 1002 O O . LYS A 1 121 ? -15.704 -2.722 16.495 1.00 90.81 121 LYS A O 1
ATOM 1007 N N . GLU A 1 122 ? -16.303 -4.688 17.419 1.00 94.06 122 GLU A 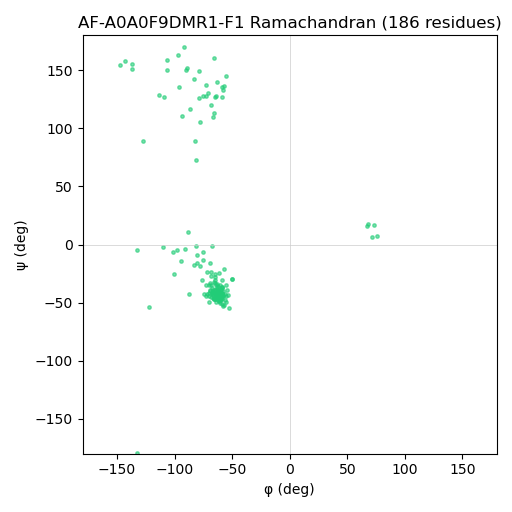N 1
ATOM 1008 C CA . GLU A 1 122 ? -16.988 -4.118 18.571 1.00 94.06 122 GLU A CA 1
ATOM 1009 C C . GLU A 1 122 ? -16.035 -3.709 19.704 1.00 94.06 122 GLU A C 1
ATOM 1011 O O . GLU A 1 122 ? -16.437 -2.903 20.550 1.00 94.06 122 GLU A O 1
ATOM 1016 N N . THR A 1 123 ? -14.783 -4.180 19.702 1.00 95.44 123 THR A N 1
ATOM 1017 C CA . THR A 1 123 ? -13.746 -3.754 20.648 1.00 95.44 123 THR A CA 1
ATOM 1018 C C . THR A 1 123 ? -13.512 -2.246 20.562 1.00 95.44 123 THR A C 1
ATOM 1020 O O . THR A 1 123 ? -13.424 -1.660 19.480 1.00 95.44 123 THR A O 1
ATOM 1023 N N . VAL A 1 124 ? -13.418 -1.610 21.726 1.00 95.94 124 VAL A N 1
ATOM 1024 C CA . VAL A 1 124 ? -13.127 -0.183 21.870 1.00 95.94 124 VAL A CA 1
ATOM 1025 C C . VAL A 1 124 ? -11.636 -0.014 22.129 1.00 95.94 124 VAL A C 1
ATOM 1027 O O . VAL A 1 124 ? -11.074 -0.768 22.918 1.00 95.94 124 VAL A O 1
ATOM 1030 N N . SER A 1 125 ? -11.011 0.952 21.461 1.00 92.69 125 SER A N 1
ATOM 1031 C CA . SER A 1 125 ? -9.612 1.279 21.697 1.00 92.69 125 SER A CA 1
ATOM 1032 C C . SER A 1 125 ? -9.438 1.987 23.035 1.00 92.69 125 SER A C 1
ATOM 1034 O O . SER A 1 125 ? -10.186 2.908 23.376 1.00 92.69 125 SER A O 1
ATOM 1036 N N . GLU A 1 126 ? -8.407 1.590 23.769 1.00 89.81 126 GLU A N 1
ATOM 1037 C CA . GLU A 1 126 ? -8.023 2.205 25.040 1.00 89.81 126 GLU A CA 1
ATOM 1038 C C . GLU A 1 126 ? -7.478 3.626 24.844 1.00 89.81 126 GLU A C 1
ATOM 1040 O O . GLU A 1 126 ? -7.546 4.459 25.749 1.00 89.81 126 GLU A O 1
ATOM 1045 N N . ARG A 1 127 ? -6.970 3.925 23.643 1.00 86.44 127 ARG A N 1
ATOM 1046 C CA . ARG A 1 127 ? -6.352 5.208 23.298 1.00 86.44 127 ARG A CA 1
ATOM 1047 C C . ARG A 1 127 ? -7.361 6.346 23.160 1.00 86.44 127 ARG A C 1
ATOM 1049 O O . ARG A 1 127 ? -7.076 7.464 23.585 1.00 86.44 127 ARG A O 1
ATOM 1056 N N . ASP A 1 128 ? -8.484 6.098 22.491 1.00 89.62 128 ASP A N 1
ATOM 1057 C CA . ASP A 1 128 ? -9.412 7.153 22.064 1.00 89.62 128 ASP A CA 1
ATOM 1058 C C . ASP A 1 128 ? -10.889 6.873 22.386 1.00 89.62 128 ASP A C 1
ATOM 1060 O O . ASP A 1 128 ? -11.731 7.744 22.169 1.00 89.62 128 ASP A O 1
ATOM 1064 N N . GLY A 1 129 ? -11.217 5.690 22.917 1.00 91.12 129 GLY A N 1
ATOM 1065 C CA . GLY A 1 129 ? -12.590 5.300 23.238 1.00 91.12 129 GLY A CA 1
ATOM 1066 C C . GLY A 1 129 ? -13.476 5.019 22.017 1.00 91.12 129 GLY A C 1
ATOM 1067 O O . GLY A 1 129 ? -14.675 4.783 22.181 1.00 91.12 129 GLY A O 1
ATOM 1068 N N . ASN A 1 130 ? -12.922 5.011 20.801 1.00 94.25 130 ASN A N 1
ATOM 1069 C CA . ASN A 1 130 ? -13.640 4.667 19.574 1.00 94.25 130 ASN A CA 1
ATOM 1070 C C . ASN A 1 130 ? -13.514 3.172 19.258 1.00 94.25 130 ASN A C 1
ATOM 1072 O O . ASN A 1 130 ? -12.711 2.455 19.848 1.00 94.25 130 ASN A O 1
ATOM 1076 N N . LYS A 1 131 ? -14.285 2.674 18.283 1.00 96.56 131 LYS A N 1
ATOM 1077 C CA . LYS A 1 131 ? -14.112 1.298 17.786 1.00 96.56 131 LYS A CA 1
ATOM 1078 C C . LYS A 1 131 ? -12.696 1.103 17.243 1.00 96.56 131 LYS A C 1
ATOM 1080 O O . LYS A 1 131 ? -12.285 1.849 16.354 1.00 96.56 131 LYS A O 1
ATOM 1085 N N . LEU A 1 132 ? -11.999 0.075 17.728 1.00 95.62 132 LEU A N 1
ATOM 1086 C CA . LEU A 1 132 ? -10.577 -0.174 17.478 1.00 95.62 132 LEU A CA 1
ATOM 1087 C C . LEU A 1 132 ? -10.243 -0.175 15.982 1.00 95.62 132 LEU A C 1
ATOM 1089 O O . LEU A 1 132 ? -9.423 0.615 15.519 1.00 95.62 132 LEU A O 1
ATOM 1093 N N . ILE A 1 133 ? -10.951 -0.999 15.205 1.00 94.94 133 ILE A N 1
ATOM 1094 C CA . ILE A 1 133 ? -10.723 -1.119 13.759 1.00 94.94 133 ILE A CA 1
ATOM 1095 C C . ILE A 1 133 ? -11.050 0.186 13.020 1.00 94.94 133 ILE A C 1
ATOM 1097 O O . ILE A 1 133 ? -10.326 0.581 12.108 1.00 94.94 133 ILE A O 1
ATOM 1101 N N . SER A 1 134 ? -12.115 0.888 13.416 1.00 93.81 134 SER A N 1
ATOM 1102 C CA . SER A 1 134 ? -12.495 2.163 12.792 1.00 93.81 134 SER A CA 1
ATOM 1103 C C . SER A 1 134 ? -11.474 3.265 13.075 1.00 93.81 134 SER A C 1
ATOM 1105 O O . SER A 1 134 ? -11.150 4.042 12.175 1.00 93.81 134 SER A O 1
ATOM 1107 N N . SER A 1 135 ? -10.974 3.334 14.311 1.00 94.75 135 SER A N 1
ATOM 1108 C CA . SER A 1 135 ? -9.917 4.259 14.724 1.00 94.75 135 SER A CA 1
ATOM 1109 C C . SER A 1 135 ? -8.642 4.000 13.921 1.00 94.75 135 SER A C 1
ATOM 1111 O O . SER A 1 135 ? -8.135 4.912 13.265 1.00 94.75 135 SER A O 1
ATOM 1113 N N . PHE A 1 136 ? -8.207 2.736 13.856 1.00 95.44 136 PHE A N 1
ATOM 1114 C CA . PHE A 1 136 ? -7.017 2.331 13.108 1.00 95.44 136 PHE A CA 1
ATOM 1115 C C . PHE A 1 136 ? -7.112 2.713 11.627 1.00 95.44 136 PHE A C 1
ATOM 1117 O O . PHE A 1 136 ? -6.262 3.446 11.121 1.00 95.44 136 PHE A O 1
ATOM 1124 N N . ARG A 1 137 ? -8.194 2.315 10.943 1.00 94.38 137 ARG A N 1
ATOM 1125 C CA . ARG A 1 137 ? -8.426 2.661 9.528 1.00 94.38 137 ARG A CA 1
ATOM 1126 C C . ARG A 1 137 ? -8.403 4.164 9.283 1.00 94.38 137 ARG A C 1
ATOM 1128 O O . ARG A 1 137 ? -7.809 4.630 8.311 1.00 94.38 137 ARG A O 1
ATOM 1135 N N . SER A 1 138 ? -9.027 4.927 10.180 1.00 93.94 138 SER A N 1
ATOM 1136 C CA . SER A 1 138 ? -9.059 6.388 10.086 1.00 93.94 138 SER A CA 1
ATOM 1137 C C . SER A 1 138 ? -7.662 6.988 10.237 1.00 93.94 138 SER A C 1
ATOM 1139 O O . SER A 1 138 ? -7.306 7.878 9.466 1.00 93.94 138 SER A O 1
ATOM 1141 N N . SER A 1 139 ? -6.850 6.473 11.167 1.00 93.69 139 SER A N 1
ATOM 1142 C CA . SER A 1 139 ? -5.451 6.886 11.335 1.00 93.69 139 SER A CA 1
ATOM 1143 C C . SER A 1 139 ? -4.645 6.652 10.057 1.00 93.69 139 SER A C 1
ATOM 1145 O O . SER A 1 139 ? -4.046 7.590 9.527 1.00 93.69 139 SER A O 1
ATOM 1147 N N . VAL A 1 140 ? -4.716 5.439 9.496 1.00 94.88 140 VAL A N 1
ATOM 1148 C CA . VAL A 1 140 ? -4.009 5.089 8.252 1.00 94.88 140 VAL A CA 1
ATOM 1149 C C . VAL A 1 140 ? -4.459 5.986 7.096 1.00 94.88 140 VAL A C 1
ATOM 1151 O O . VAL A 1 140 ? -3.630 6.511 6.349 1.00 94.88 140 VAL A O 1
ATOM 1154 N N . ALA A 1 141 ? -5.768 6.214 6.945 1.00 93.44 141 ALA A N 1
ATOM 1155 C CA . ALA A 1 141 ? -6.311 7.070 5.893 1.00 93.44 141 ALA A CA 1
ATOM 1156 C C . ALA A 1 141 ? -5.828 8.527 6.014 1.00 93.44 141 ALA A C 1
ATOM 1158 O O . ALA A 1 141 ? -5.477 9.148 5.004 1.00 93.44 141 ALA A O 1
ATOM 1159 N N . VAL A 1 142 ? -5.775 9.072 7.234 1.00 93.88 142 VAL A N 1
ATOM 1160 C CA . VAL A 1 142 ? -5.274 10.429 7.500 1.00 93.88 142 VAL A CA 1
ATOM 1161 C C . VAL A 1 142 ? -3.787 10.538 7.173 1.00 93.88 142 VAL A C 1
ATOM 1163 O O . VAL A 1 142 ? -3.396 11.463 6.459 1.00 93.88 142 VAL A O 1
ATOM 1166 N N . GLU A 1 143 ? -2.965 9.588 7.622 1.00 94.25 143 GLU A N 1
ATOM 1167 C CA . GLU A 1 143 ? -1.526 9.580 7.332 1.00 94.25 143 GLU A CA 1
ATOM 1168 C C . GLU A 1 143 ? -1.248 9.467 5.831 1.00 94.25 143 GLU A C 1
ATOM 1170 O O . GLU A 1 143 ? -0.467 10.243 5.273 1.00 94.25 143 GLU A O 1
ATOM 1175 N N . ARG A 1 144 ? -1.955 8.566 5.141 1.00 94.44 144 ARG A N 1
ATOM 1176 C CA . ARG A 1 144 ? -1.874 8.421 3.683 1.00 94.44 144 ARG A CA 1
ATOM 1177 C C . ARG A 1 144 ? -2.261 9.707 2.963 1.00 94.44 144 ARG A C 1
ATOM 1179 O O . ARG A 1 144 ? -1.576 10.116 2.025 1.00 94.44 144 ARG A O 1
ATOM 1186 N N . LYS A 1 145 ? -3.341 10.367 3.389 1.00 94.44 145 LYS A N 1
ATOM 1187 C CA . LYS A 1 145 ? -3.770 11.651 2.818 1.00 94.44 145 LYS A CA 1
ATOM 1188 C C . LYS A 1 145 ? -2.718 12.740 3.040 1.00 94.44 145 LYS A C 1
ATOM 1190 O O . LYS A 1 145 ? -2.416 13.482 2.107 1.00 94.44 145 LYS A O 1
ATOM 1195 N N . ALA A 1 146 ? -2.136 12.814 4.236 1.00 94.31 146 ALA A N 1
ATOM 1196 C CA . ALA A 1 146 ? -1.083 13.772 4.560 1.00 94.31 146 ALA A CA 1
ATOM 1197 C C . ALA A 1 146 ? 0.182 13.543 3.717 1.00 94.31 146 ALA A C 1
ATOM 1199 O O . ALA A 1 146 ? 0.736 14.499 3.176 1.00 94.31 146 ALA A O 1
ATOM 1200 N N . LEU A 1 147 ? 0.603 12.286 3.530 1.00 94.75 147 LEU A N 1
ATOM 1201 C CA . LEU A 1 147 ? 1.761 11.959 2.697 1.00 94.75 147 LEU A CA 1
ATOM 1202 C C . LEU A 1 147 ? 1.526 12.320 1.225 1.00 94.75 147 LEU A C 1
ATOM 1204 O O . LEU A 1 147 ? 2.409 12.891 0.589 1.00 94.75 147 LEU A O 1
ATOM 1208 N N . ARG A 1 148 ? 0.330 12.041 0.694 1.00 95.62 148 ARG A N 1
ATOM 1209 C CA . ARG A 1 148 ? -0.062 12.454 -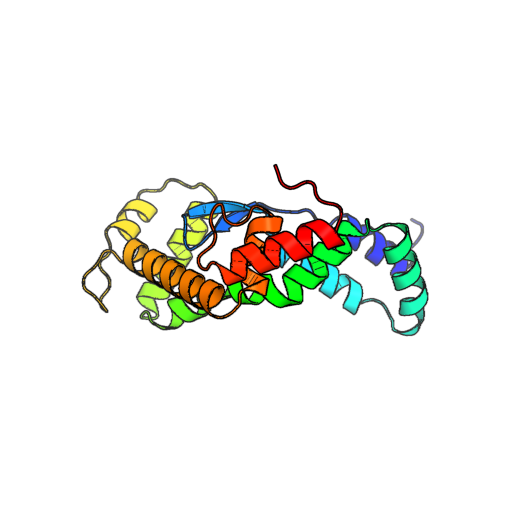0.665 1.00 95.62 148 ARG A CA 1
ATOM 1210 C C . ARG A 1 148 ? -0.022 13.971 -0.829 1.00 95.62 148 ARG A C 1
ATOM 1212 O O . ARG A 1 148 ? 0.431 14.468 -1.852 1.00 95.62 148 ARG A O 1
ATOM 1219 N N . TYR A 1 149 ? -0.448 14.712 0.192 1.00 94.69 149 TYR A N 1
ATOM 1220 C CA . TYR A 1 149 ? -0.415 16.171 0.160 1.00 94.69 149 TYR A CA 1
ATOM 1221 C C . TYR A 1 149 ? 1.025 16.701 0.170 1.00 94.69 149 TYR A C 1
ATOM 1223 O O . TYR A 1 149 ? 1.359 17.602 -0.594 1.00 94.69 149 TYR A O 1
ATOM 1231 N N . ALA A 1 150 ? 1.888 16.110 0.999 1.00 95.44 150 ALA A N 1
ATOM 1232 C CA . ALA A 1 150 ? 3.296 16.483 1.101 1.00 95.44 150 ALA A CA 1
ATOM 1233 C C . ALA A 1 150 ? 4.140 16.050 -0.113 1.00 95.44 150 ALA A C 1
ATOM 1235 O O . ALA A 1 150 ? 5.190 16.637 -0.366 1.00 95.44 150 ALA A O 1
ATOM 1236 N N . ASN A 1 151 ? 3.705 15.031 -0.860 1.00 96.00 151 ASN A N 1
ATOM 1237 C CA . ASN A 1 151 ? 4.416 14.495 -2.016 1.00 96.00 151 ASN A CA 1
ATOM 1238 C C . ASN A 1 151 ? 3.500 14.433 -3.257 1.00 96.00 151 ASN A C 1
ATOM 1240 O O . ASN A 1 151 ? 2.893 13.394 -3.531 1.00 96.00 151 ASN A O 1
ATOM 1244 N N . PRO A 1 152 ? 3.440 15.517 -4.054 1.00 95.56 152 PRO A N 1
ATOM 1245 C CA . PRO A 1 152 ? 2.623 15.574 -5.267 1.00 95.56 152 PRO A CA 1
ATOM 1246 C C . PRO A 1 152 ? 2.968 14.507 -6.314 1.00 95.56 152 PRO A C 1
ATOM 1248 O O . PRO A 1 152 ? 2.082 14.045 -7.028 1.00 95.56 152 PRO A O 1
ATOM 1251 N N . HIS A 1 153 ? 4.233 14.073 -6.395 1.00 95.31 153 HIS A N 1
ATOM 1252 C CA . HIS A 1 153 ? 4.638 12.993 -7.302 1.00 95.31 153 HIS A CA 1
ATOM 1253 C C . HIS A 1 153 ? 4.032 11.650 -6.898 1.00 95.31 153 HIS A C 1
ATOM 1255 O O . HIS A 1 153 ? 3.567 10.909 -7.762 1.00 95.31 153 HIS A O 1
ATOM 1261 N N . LEU A 1 154 ? 3.994 11.348 -5.598 1.00 95.62 154 LEU A N 1
ATOM 1262 C CA . LEU A 1 154 ? 3.293 10.170 -5.089 1.00 95.62 154 LEU A CA 1
ATOM 1263 C C . LEU A 1 154 ? 1.798 10.242 -5.424 1.00 95.62 154 LEU A C 1
ATOM 1265 O O . LEU A 1 154 ? 1.253 9.262 -5.920 1.00 95.62 154 LEU A O 1
ATOM 1269 N N . ASP A 1 155 ? 1.143 11.380 -5.168 1.00 96.19 155 ASP A N 1
ATOM 1270 C CA . ASP A 1 155 ? -0.292 11.547 -5.447 1.00 96.19 155 ASP A CA 1
ATOM 1271 C C . ASP A 1 155 ? -0.608 11.326 -6.934 1.00 96.19 155 ASP A C 1
ATOM 1273 O O . ASP A 1 155 ? -1.528 10.585 -7.285 1.00 96.19 155 ASP A O 1
ATOM 1277 N N . ALA A 1 156 ? 0.227 11.891 -7.808 1.00 95.06 156 ALA A N 1
ATOM 1278 C CA . ALA A 1 156 ? 0.127 11.729 -9.249 1.00 95.06 156 ALA A CA 1
ATOM 1279 C C . ALA A 1 156 ? 0.311 10.277 -9.708 1.00 95.06 156 ALA A C 1
ATOM 1281 O O . ALA A 1 156 ? -0.459 9.794 -10.538 1.00 95.06 156 ALA A O 1
ATOM 1282 N N . TRP A 1 157 ? 1.302 9.564 -9.166 1.00 94.75 157 TRP A N 1
ATOM 1283 C CA . TRP A 1 157 ? 1.541 8.162 -9.505 1.00 94.75 157 TRP A CA 1
ATOM 1284 C C . TRP A 1 157 ? 0.455 7.227 -8.975 1.00 94.75 157 TRP A C 1
ATOM 1286 O O . TRP A 1 157 ? 0.050 6.310 -9.688 1.00 94.75 157 TRP A O 1
ATOM 1296 N N . LEU A 1 158 ? -0.049 7.457 -7.759 1.00 93.25 158 LEU A N 1
ATOM 1297 C CA . LEU A 1 158 ? -1.176 6.693 -7.217 1.00 93.25 158 LEU A CA 1
ATOM 1298 C C . LEU A 1 158 ? -2.404 6.819 -8.124 1.00 93.25 158 LEU A C 1
ATOM 1300 O O . LEU A 1 158 ? -3.012 5.803 -8.463 1.00 93.25 158 LEU A O 1
ATOM 1304 N N . PHE A 1 159 ? -2.710 8.035 -8.582 1.00 93.56 159 PHE A N 1
ATOM 1305 C CA . PHE A 1 159 ? -3.804 8.266 -9.522 1.00 93.56 159 PHE A CA 1
ATOM 1306 C C . PHE A 1 159 ? -3.523 7.631 -10.890 1.00 93.56 159 PHE A C 1
ATOM 1308 O O . PHE A 1 159 ? -4.369 6.925 -11.434 1.00 93.56 159 PHE A O 1
ATOM 1315 N N . TYR A 1 160 ? -2.313 7.814 -11.433 1.00 92.00 160 TYR A N 1
ATOM 1316 C CA . TYR A 1 160 ? -1.907 7.225 -12.712 1.00 92.00 160 TYR A CA 1
ATOM 1317 C C . TYR A 1 160 ? -2.130 5.708 -12.724 1.00 92.00 160 TYR A C 1
ATOM 1319 O O . TYR A 1 160 ? -2.675 5.162 -13.680 1.00 92.00 160 TYR A O 1
ATOM 1327 N N . TRP A 1 161 ? -1.772 5.015 -11.649 1.00 89.69 161 TRP A N 1
ATOM 1328 C CA . TRP A 1 161 ? -1.929 3.565 -11.546 1.00 89.69 161 TRP A CA 1
ATOM 1329 C C . TRP A 1 161 ? -3.296 3.117 -11.004 1.00 89.69 161 TRP A C 1
ATOM 1331 O O . TRP A 1 161 ? -3.467 1.939 -10.704 1.00 89.69 161 TRP A O 1
ATOM 1341 N N . GLY A 1 162 ? -4.271 4.026 -10.889 1.00 88.12 162 GLY A N 1
ATOM 1342 C CA . GLY A 1 162 ? -5.636 3.709 -10.458 1.00 88.12 162 GLY A CA 1
ATOM 1343 C C . GLY A 1 162 ? -5.755 3.281 -8.992 1.00 88.12 162 GLY A C 1
ATOM 1344 O O . GLY A 1 162 ? -6.760 2.691 -8.613 1.00 88.12 162 GLY A O 1
ATOM 1345 N N . LYS A 1 163 ? -4.745 3.565 -8.161 1.00 87.44 163 LYS A N 1
ATOM 1346 C CA . LYS A 1 163 ? -4.768 3.287 -6.713 1.00 87.44 163 LYS A CA 1
ATOM 1347 C C . LYS A 1 163 ? -5.589 4.320 -5.938 1.00 87.44 163 LYS A C 1
ATOM 1349 O O . LYS A 1 163 ? -5.980 4.073 -4.804 1.00 87.44 163 LYS A O 1
ATOM 1354 N N . THR A 1 164 ? -5.839 5.483 -6.534 1.00 90.12 164 THR A N 1
ATOM 1355 C CA . THR A 1 164 ? -6.718 6.527 -6.001 1.00 90.12 164 THR A CA 1
ATOM 1356 C C . THR A 1 164 ? -7.595 7.086 -7.117 1.00 90.12 164 THR A C 1
ATOM 1358 O O . THR A 1 164 ? -7.198 7.109 -8.279 1.00 90.12 164 THR A O 1
ATOM 1361 N N . SER A 1 165 ? -8.793 7.553 -6.761 1.00 89.12 165 SER A N 1
ATOM 1362 C CA . SER A 1 165 ? -9.776 8.109 -7.705 1.00 89.12 165 SER A CA 1
ATOM 1363 C C .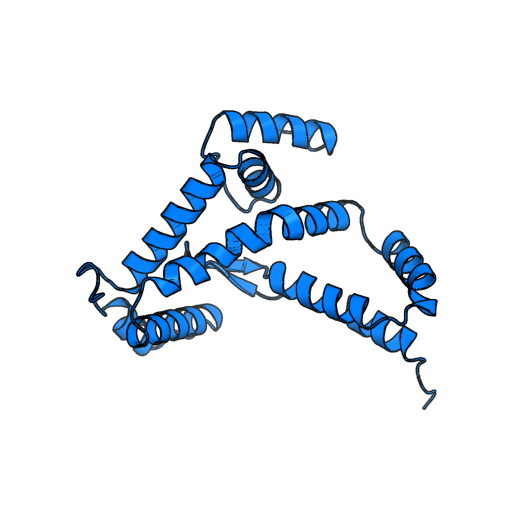 SER A 1 165 ? -9.833 9.639 -7.719 1.00 89.12 165 SER A C 1
ATOM 1365 O O . SER A 1 165 ? -10.534 10.228 -8.536 1.00 89.12 165 SER A O 1
ATOM 1367 N N . THR A 1 166 ? -9.115 10.301 -6.812 1.00 92.69 166 THR A N 1
ATOM 1368 C CA . THR A 1 166 ? -9.091 11.762 -6.665 1.00 92.69 166 THR A CA 1
ATOM 1369 C C . THR A 1 166 ? -7.694 12.233 -6.291 1.00 92.69 166 THR A C 1
ATOM 1371 O O . THR A 1 166 ? -6.926 11.454 -5.725 1.00 92.69 166 THR A O 1
ATOM 1374 N N . PHE A 1 167 ? -7.376 13.501 -6.558 1.00 94.50 167 PHE A N 1
ATOM 1375 C CA . PHE A 1 167 ? -6.170 14.174 -6.061 1.00 94.50 167 PHE A CA 1
ATOM 1376 C C . PHE A 1 167 ? -6.430 14.834 -4.705 1.00 94.50 167 PHE A C 1
ATOM 1378 O O . PHE A 1 167 ? -7.553 15.249 -4.413 1.00 94.50 167 PHE A O 1
ATOM 1385 N N . VAL A 1 168 ? -5.391 14.963 -3.875 1.00 94.56 168 VAL A N 1
ATOM 1386 C CA . VAL A 1 168 ? -5.490 15.718 -2.608 1.00 94.56 168 VAL A CA 1
ATOM 1387 C C . VAL A 1 168 ? -5.035 17.168 -2.743 1.00 94.56 168 VAL A C 1
ATOM 1389 O O . VAL A 1 168 ? -5.294 17.966 -1.842 1.00 94.56 168 VAL A O 1
ATOM 1392 N N . SER A 1 169 ? -4.352 17.516 -3.836 1.00 92.12 169 SER A N 1
ATOM 1393 C CA . SER A 1 169 ? -3.876 18.872 -4.115 1.00 92.12 169 SER A CA 1
ATOM 1394 C C . SER A 1 169 ? -3.865 19.175 -5.617 1.00 92.12 169 SER A C 1
ATOM 1396 O O . SER A 1 169 ? -3.718 18.273 -6.443 1.00 92.12 169 SER A O 1
ATOM 1398 N N . LEU A 1 170 ? -3.969 20.462 -5.971 1.00 93.94 170 LEU A N 1
ATOM 1399 C CA . LEU A 1 170 ? -3.850 20.930 -7.361 1.00 93.94 170 LEU A CA 1
ATOM 1400 C C . LEU A 1 170 ? -2.477 20.593 -7.958 1.00 93.94 170 LEU A C 1
ATOM 1402 O O . LEU A 1 170 ? -2.376 20.179 -9.107 1.00 93.94 170 LEU A O 1
ATOM 1406 N N . THR A 1 171 ? -1.416 20.699 -7.155 1.00 93.44 171 THR A N 1
ATOM 1407 C CA . THR A 1 171 ? -0.052 20.360 -7.578 1.00 93.44 171 THR A CA 1
ATOM 1408 C C . THR A 1 171 ? 0.086 18.874 -7.928 1.00 93.44 171 THR A C 1
ATOM 1410 O O . THR A 1 171 ? 0.826 18.528 -8.850 1.00 93.44 171 THR A O 1
ATOM 1413 N N . GLY A 1 172 ? -0.633 17.985 -7.232 1.00 92.81 172 GLY A N 1
ATOM 1414 C CA . GLY A 1 172 ? -0.709 16.564 -7.586 1.00 92.81 172 GLY A CA 1
ATOM 1415 C C . GLY A 1 172 ? -1.335 16.350 -8.966 1.00 92.81 172 GLY A C 1
ATOM 1416 O O . GLY A 1 172 ? -0.773 15.638 -9.799 1.00 92.81 172 GLY A O 1
ATOM 1417 N N . GLU A 1 173 ? -2.440 17.040 -9.251 1.00 95.00 173 GLU A N 1
ATOM 1418 C CA . GLU A 1 173 ? -3.112 16.982 -10.554 1.00 95.00 173 GLU A CA 1
ATOM 1419 C C . GLU A 1 173 ? -2.224 17.517 -11.692 1.00 95.00 173 GLU A C 1
ATOM 1421 O O . GLU A 1 173 ? -2.090 16.884 -12.742 1.00 95.00 173 GLU A O 1
ATOM 1426 N N . GLU A 1 174 ? -1.563 18.658 -11.489 1.00 94.94 174 GLU A N 1
ATOM 1427 C CA . GLU A 1 174 ? -0.618 19.224 -12.460 1.00 94.94 174 GLU A CA 1
ATOM 1428 C C . GLU A 1 174 ? 0.547 18.267 -12.742 1.00 94.94 174 GLU A C 1
ATOM 1430 O O . GLU A 1 174 ? 0.931 18.059 -13.899 1.00 94.94 174 GLU A O 1
ATOM 1435 N N . THR A 1 175 ? 1.074 17.631 -11.692 1.00 94.50 175 THR A N 1
ATOM 1436 C CA . THR A 1 175 ? 2.139 16.629 -11.804 1.00 94.50 175 THR A CA 1
ATOM 1437 C C . THR A 1 175 ? 1.667 15.420 -12.612 1.00 94.50 175 THR A C 1
ATOM 1439 O O . THR A 1 175 ? 2.378 14.974 -13.515 1.00 94.50 175 THR A O 1
ATOM 1442 N N . TYR A 1 176 ? 0.445 14.935 -12.372 1.00 93.81 176 TYR A N 1
ATOM 1443 C CA . TYR A 1 176 ? -0.158 13.857 -13.158 1.00 93.81 176 TYR A CA 1
ATOM 1444 C C . TYR A 1 176 ? -0.288 14.223 -14.638 1.00 93.81 176 TYR A C 1
ATOM 1446 O O . TYR A 1 176 ? 0.121 13.439 -15.495 1.00 93.81 176 TYR A O 1
ATOM 1454 N N . ARG A 1 177 ? -0.789 15.422 -14.961 1.00 92.62 177 ARG A N 1
ATOM 1455 C CA . ARG A 1 177 ? -0.925 15.867 -16.359 1.00 92.62 177 ARG A CA 1
ATOM 1456 C C . ARG A 1 177 ? 0.420 15.876 -17.087 1.00 92.62 177 ARG A C 1
ATOM 1458 O O . ARG A 1 177 ? 0.484 15.537 -18.268 1.00 92.62 177 ARG A O 1
ATOM 1465 N N . ASN A 1 178 ? 1.498 16.239 -16.395 1.00 92.19 178 ASN A N 1
ATOM 1466 C CA . ASN A 1 178 ? 2.848 16.192 -16.954 1.00 92.19 178 ASN A CA 1
ATOM 1467 C C . ASN A 1 178 ? 3.341 14.750 -17.153 1.00 92.19 178 ASN A C 1
ATOM 1469 O O . ASN A 1 178 ? 3.856 14.433 -18.225 1.00 92.19 178 ASN A O 1
ATOM 1473 N N . LEU A 1 179 ? 3.131 13.867 -16.171 1.00 90.62 179 LEU A N 1
ATOM 1474 C CA . LEU A 1 179 ? 3.484 12.446 -16.275 1.00 90.62 179 LEU A CA 1
ATOM 1475 C C . LEU A 1 179 ? 2.735 11.747 -17.414 1.00 90.62 179 LEU A C 1
ATOM 1477 O O . LEU A 1 179 ? 3.341 11.009 -18.190 1.00 90.62 179 LEU A O 1
ATOM 1481 N N . ALA A 1 180 ? 1.435 12.005 -17.562 1.00 87.62 180 ALA A N 1
ATOM 1482 C CA . ALA A 1 180 ? 0.617 11.430 -18.625 1.00 87.62 180 ALA A CA 1
ATOM 1483 C C . ALA A 1 180 ? 1.129 11.831 -20.020 1.00 87.62 180 ALA A C 1
ATOM 1485 O O . ALA A 1 180 ? 1.272 10.977 -20.893 1.00 87.62 180 ALA A O 1
ATOM 1486 N N . LYS A 1 181 ? 1.532 13.099 -20.208 1.00 87.38 181 LYS A N 1
ATOM 1487 C CA . LYS A 1 181 ? 2.175 13.558 -21.452 1.00 87.38 181 LYS A CA 1
ATOM 1488 C C . LYS A 1 181 ? 3.496 12.839 -21.732 1.00 87.38 181 LYS A C 1
ATOM 1490 O O . LYS A 1 181 ? 3.744 12.459 -22.870 1.00 87.38 181 LYS A O 1
ATOM 1495 N N . GLN A 1 182 ? 4.337 12.652 -20.714 1.00 85.19 182 GLN A N 1
ATOM 1496 C CA . GLN A 1 182 ? 5.643 11.991 -20.857 1.00 85.19 182 GLN A CA 1
ATOM 1497 C C . GLN A 1 182 ? 5.520 10.497 -21.175 1.00 85.19 182 GLN A C 1
ATOM 1499 O O . GLN A 1 182 ? 6.333 9.951 -21.912 1.00 85.19 182 GLN A O 1
ATOM 1504 N N . THR A 1 183 ? 4.499 9.845 -20.626 1.00 80.88 183 THR A N 1
ATOM 1505 C CA . THR A 1 183 ? 4.250 8.403 -20.779 1.00 80.88 183 THR A CA 1
ATOM 1506 C C . THR A 1 183 ? 3.350 8.068 -21.972 1.00 80.88 183 THR A C 1
ATOM 1508 O O . THR A 1 183 ? 3.130 6.894 -22.258 1.00 80.88 183 THR A O 1
ATOM 1511 N N . GLY A 1 184 ? 2.838 9.077 -22.688 1.00 77.94 184 GLY A N 1
ATOM 1512 C CA . GLY A 1 184 ? 1.945 8.894 -23.837 1.00 77.94 184 GLY A CA 1
ATOM 1513 C C . GLY A 1 184 ? 0.526 8.456 -23.464 1.00 77.94 184 GLY A C 1
ATOM 1514 O O . GLY A 1 184 ? -0.210 7.972 -24.323 1.00 77.94 184 GLY A O 1
ATOM 1515 N N . ARG A 1 185 ? 0.126 8.610 -22.196 1.00 76.56 185 ARG A N 1
ATOM 1516 C CA . ARG A 1 185 ? -1.229 8.297 -21.737 1.00 76.56 185 ARG A CA 1
ATOM 1517 C C . ARG A 1 185 ? -2.186 9.425 -22.121 1.00 76.56 185 ARG A C 1
ATOM 1519 O O . ARG A 1 185 ? -1.950 10.583 -21.781 1.00 76.56 185 ARG A O 1
ATOM 1526 N N . ILE A 1 186 ? -3.274 9.077 -22.807 1.00 67.25 186 ILE A N 1
ATOM 1527 C CA . ILE A 1 186 ? -4.350 10.017 -23.138 1.00 67.25 186 ILE A CA 1
ATOM 1528 C C . ILE A 1 186 ? -5.130 10.314 -21.852 1.00 67.25 186 ILE A C 1
ATOM 1530 O O . ILE A 1 186 ? -5.497 9.395 -21.119 1.00 67.25 186 ILE A O 1
ATOM 1534 N N . ILE A 1 187 ? -5.293 11.601 -21.554 1.00 62.88 187 ILE A N 1
ATOM 1535 C CA . ILE A 1 187 ? -6.119 12.091 -20.450 1.00 62.88 187 ILE A CA 1
ATOM 1536 C C . ILE A 1 187 ? -7.490 12.373 -21.062 1.00 62.88 187 ILE A C 1
ATOM 1538 O O . ILE A 1 187 ? -7.588 13.290 -21.879 1.00 62.88 187 ILE A O 1
ATOM 1542 N N . ASP A 1 188 ? -8.487 11.567 -20.705 1.00 54.69 188 ASP A N 1
ATOM 1543 C CA . ASP A 1 188 ? -9.897 11.820 -21.029 1.00 54.69 188 ASP A CA 1
ATOM 1544 C C . ASP A 1 188 ? -10.542 12.733 -19.975 1.00 54.69 188 ASP A C 1
ATOM 1546 O O . ASP A 1 188 ? -10.233 12.557 -18.769 1.00 54.69 188 ASP A O 1
#